Protein AF-A0A6C0HE89-F1 (afdb_monomer)

Solvent-accessible surface area (backbone atoms only — not comparable to full-atom values): 9218 Å² total; per-residue (Å²): 112,68,68,60,54,50,53,50,48,52,48,50,55,63,39,69,42,78,78,89,71,64,89,63,81,92,54,81,49,47,36,30,30,39,37,24,30,31,31,70,40,76,45,80,54,95,56,22,36,36,40,35,30,36,28,52,84,88,32,43,42,50,28,30,32,30,50,37,32,32,29,66,38,71,49,75,45,75,88,34,70,74,45,70,56,86,44,85,91,43,54,88,19,34,36,32,39,38,40,33,34,41,38,100,76,41,63,32,40,39,35,44,35,33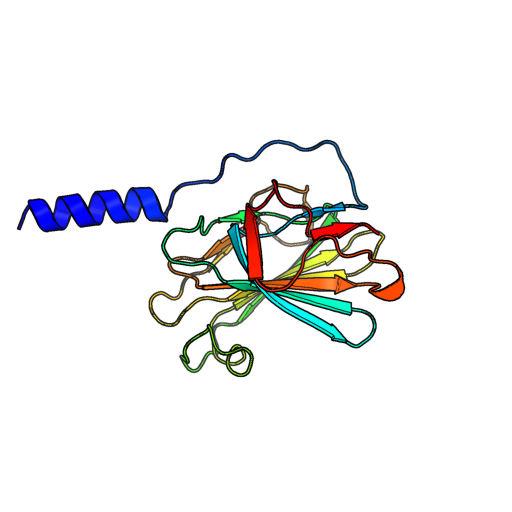,24,74,86,35,88,45,79,46,69,72,70,67,55,79,32,81,44,51,46,45,41,69,41,29,34,36,46,70,29,35,39,40,36,38,37,38,42,49,32,90,59,43,50,70,66,67,55,68,69,39,78,38,55,17,79,82,24,64,44,28,32,91

Sequence (176 aa):
MYYVIFLLMLFLIFFYRKPSIKLLPYNEDVVYSPAHGTIMDIIYKNNTVHIAIFLSPFDIHYQIVPITGVLTDVKYDNTGKFELAYKVNKSNKNEKAIHTILNKHGIFKIYQIAGTLVRRIVWYNNPIKKIITGELLGLIKFGSRVDIIIPNANNFKINVKKGDKVKGINTVLGHF

Secondary structure (DSSP, 8-state):
-HHHHHHHHHHHHHHTPPP-PPPPPP-SSEEEPSSEEEEEEEEEETTEEEEEEE--TTS--EEE-SS-EEEEEEEEE-------TTSGGGGGGS-EEEEEEEETTEEEEEEEE--SS--EEEE---SSEEE-TTSEEEEEET--EEEEEES-GGG-EE---TT-EEEGGG-EEEE-

Organism: NCBI:txid1070528

Structure (mmCIF, N/CA/C/O backbone):
data_AF-A0A6C0HE89-F1
#
_entry.id   AF-A0A6C0HE89-F1
#
loop_
_atom_site.group_PDB
_atom_site.id
_atom_site.type_symbol
_atom_site.label_atom_id
_atom_site.label_alt_id
_atom_site.label_comp_id
_atom_site.label_asym_id
_atom_site.label_entity_id
_atom_site.label_seq_id
_atom_site.pdbx_PDB_ins_code
_atom_site.Cartn_x
_atom_site.Cartn_y
_atom_site.Cartn_z
_atom_site.occupancy
_atom_site.B_iso_or_equiv
_atom_site.auth_seq_id
_atom_site.auth_comp_id
_atom_site.auth_asym_id
_atom_site.auth_atom_id
_atom_site.pdbx_PDB_model_num
ATOM 1 N N . MET A 1 1 ? 22.663 -5.452 -31.257 1.00 74.12 1 MET A N 1
ATOM 2 C CA . MET A 1 1 ? 22.868 -4.513 -30.128 1.00 74.12 1 MET A CA 1
ATOM 3 C C . MET A 1 1 ? 21.738 -3.484 -30.012 1.00 74.12 1 MET A C 1
ATOM 5 O O . MET A 1 1 ? 21.123 -3.419 -28.957 1.00 74.12 1 MET A O 1
ATOM 9 N N . TYR A 1 2 ? 21.380 -2.759 -31.082 1.00 86.62 2 TYR A N 1
ATOM 10 C CA . TYR A 1 2 ? 20.313 -1.737 -31.055 1.00 86.62 2 TYR A CA 1
ATOM 11 C C . TYR A 1 2 ? 18.919 -2.253 -30.651 1.00 86.62 2 TYR A C 1
ATOM 13 O O . TYR A 1 2 ? 18.257 -1.623 -29.833 1.00 86.62 2 TYR A O 1
ATOM 21 N N . TYR A 1 3 ? 18.500 -3.430 -31.131 1.00 90.50 3 TYR A N 1
ATOM 22 C CA . TYR A 1 3 ? 17.204 -4.025 -30.763 1.00 90.50 3 TYR A CA 1
ATOM 23 C C . TYR A 1 3 ? 17.071 -4.331 -29.265 1.00 90.50 3 TYR A C 1
ATOM 25 O O . TYR A 1 3 ? 16.003 -4.150 -28.690 1.00 90.50 3 TYR A O 1
ATOM 33 N N . VAL A 1 4 ? 18.165 -4.746 -28.619 1.00 90.88 4 VAL A N 1
ATOM 34 C CA . VAL A 1 4 ? 18.185 -5.034 -27.176 1.00 90.88 4 VAL A CA 1
ATOM 35 C C . VAL A 1 4 ? 18.012 -3.744 -26.378 1.00 90.88 4 VAL A C 1
ATOM 37 O O . VAL A 1 4 ? 17.216 -3.701 -25.446 1.00 90.88 4 VAL A O 1
ATOM 40 N N . ILE A 1 5 ? 18.707 -2.676 -26.780 1.00 91.62 5 ILE A N 1
ATOM 41 C CA . ILE A 1 5 ? 18.589 -1.353 -26.150 1.00 91.62 5 ILE A CA 1
ATOM 42 C C . ILE A 1 5 ? 17.171 -0.802 -26.331 1.00 91.62 5 ILE A C 1
ATOM 44 O O . ILE A 1 5 ? 16.578 -0.307 -25.377 1.00 91.62 5 ILE A O 1
ATOM 48 N N . PHE A 1 6 ? 16.600 -0.934 -27.529 1.00 93.56 6 PHE A N 1
ATOM 49 C CA . PHE A 1 6 ? 15.242 -0.481 -27.817 1.00 93.56 6 PHE A CA 1
ATOM 50 C C . PHE A 1 6 ? 14.188 -1.227 -26.984 1.00 93.56 6 PHE A C 1
ATOM 52 O O . PHE A 1 6 ? 13.329 -0.599 -26.366 1.00 93.56 6 PHE A O 1
ATOM 59 N N . LEU A 1 7 ? 14.286 -2.557 -26.896 1.00 91.81 7 LEU A N 1
ATOM 60 C CA . LEU A 1 7 ? 13.371 -3.373 -26.095 1.00 91.81 7 LEU A CA 1
ATOM 61 C C . LEU A 1 7 ? 13.498 -3.071 -24.595 1.00 91.81 7 LEU A C 1
ATOM 63 O O . LEU A 1 7 ? 12.491 -2.975 -23.894 1.00 91.81 7 LEU A O 1
ATOM 67 N N . LEU A 1 8 ? 14.723 -2.843 -24.112 1.00 89.50 8 LEU A N 1
ATOM 68 C CA . LEU A 1 8 ? 14.966 -2.392 -22.744 1.00 89.50 8 LEU A CA 1
ATOM 69 C C . LEU A 1 8 ? 14.342 -1.012 -22.488 1.00 89.50 8 LEU A C 1
ATOM 71 O O . LEU A 1 8 ? 13.725 -0.806 -21.446 1.00 89.50 8 LEU A O 1
ATOM 75 N N . MET A 1 9 ? 14.455 -0.079 -23.434 1.00 90.88 9 MET A N 1
ATOM 76 C CA . MET A 1 9 ? 13.864 1.254 -23.315 1.00 90.88 9 MET A CA 1
ATOM 77 C C . MET A 1 9 ? 12.333 1.186 -23.240 1.00 90.88 9 MET A C 1
ATOM 79 O O . MET A 1 9 ? 11.737 1.793 -22.350 1.00 90.88 9 MET A O 1
ATOM 83 N N . LEU A 1 10 ? 11.697 0.392 -24.110 1.00 90.81 10 LEU A N 1
ATOM 84 C CA . LEU A 1 10 ? 10.253 0.142 -24.069 1.00 90.81 10 LEU A CA 1
ATOM 85 C C . LEU A 1 10 ? 9.818 -0.470 -22.736 1.00 90.81 10 LEU A C 1
ATOM 87 O O . LEU A 1 10 ? 8.832 -0.027 -22.145 1.00 90.81 10 LEU A O 1
ATOM 91 N N . PHE A 1 11 ? 10.574 -1.449 -22.235 1.00 87.12 11 PHE A N 1
ATOM 92 C CA . PHE A 1 11 ? 10.311 -2.058 -20.938 1.00 87.12 11 PHE A CA 1
ATOM 93 C C . PHE A 1 11 ? 10.393 -1.034 -19.801 1.00 87.12 11 PHE A C 1
ATOM 95 O O . PHE A 1 11 ? 9.497 -0.992 -18.964 1.00 87.12 11 PHE A O 1
ATOM 102 N N . LEU A 1 12 ? 11.414 -0.172 -19.780 1.00 86.69 12 LEU A N 1
ATOM 103 C CA . LEU A 1 12 ? 11.559 0.858 -18.748 1.00 86.69 12 LEU A CA 1
ATOM 104 C C . LEU A 1 12 ? 10.419 1.884 -18.794 1.00 86.69 12 LEU A C 1
ATOM 106 O O . LEU A 1 12 ? 9.870 2.221 -17.745 1.00 86.69 12 LEU A O 1
ATOM 110 N N . ILE A 1 13 ? 10.019 2.338 -19.987 1.00 87.06 13 ILE A N 1
ATOM 111 C CA . ILE A 1 13 ? 8.871 3.245 -20.162 1.00 87.06 13 ILE A CA 1
ATOM 112 C C . ILE A 1 13 ? 7.589 2.588 -19.638 1.00 87.06 13 ILE A C 1
ATOM 114 O O . ILE A 1 13 ? 6.823 3.206 -18.900 1.00 87.06 13 ILE A O 1
ATOM 118 N N . PHE A 1 14 ? 7.370 1.320 -19.983 1.00 87.00 14 PHE A N 1
ATOM 119 C CA . PHE A 1 14 ? 6.209 0.560 -19.535 1.00 87.00 14 PHE A CA 1
ATOM 120 C C . PHE A 1 14 ? 6.205 0.336 -18.017 1.00 87.00 14 PHE A C 1
ATOM 122 O O . PHE A 1 14 ? 5.163 0.488 -17.377 1.00 87.00 14 PHE A O 1
ATOM 129 N N . PHE A 1 15 ? 7.359 -0.004 -17.443 1.00 84.31 15 PHE A N 1
ATOM 130 C CA . PHE A 1 15 ? 7.533 -0.303 -16.024 1.00 84.31 15 PHE A CA 1
ATOM 131 C C . PHE A 1 15 ? 7.296 0.934 -15.144 1.00 84.31 15 PHE A C 1
ATOM 133 O O . PHE A 1 15 ? 6.599 0.866 -14.132 1.00 84.31 15 PHE A O 1
ATOM 140 N N . TYR A 1 16 ? 7.827 2.090 -15.554 1.00 84.12 16 TYR A N 1
ATOM 141 C CA . TYR A 1 16 ? 7.694 3.359 -14.831 1.00 84.12 16 TYR A CA 1
ATOM 142 C C . TYR A 1 16 ? 6.464 4.178 -15.243 1.00 84.12 16 TYR A C 1
ATOM 144 O O . TYR A 1 16 ? 6.410 5.385 -14.999 1.00 84.12 16 TYR A O 1
ATOM 152 N N . ARG A 1 17 ? 5.445 3.549 -15.841 1.00 89.25 17 ARG A N 1
ATOM 153 C CA . ARG A 1 17 ? 4.215 4.256 -16.210 1.00 89.25 17 ARG A CA 1
ATOM 154 C C . ARG A 1 17 ? 3.486 4.781 -14.969 1.00 89.25 17 ARG A C 1
ATOM 156 O O . ARG A 1 17 ? 3.232 4.049 -14.009 1.00 89.25 17 ARG A O 1
ATOM 163 N N . LYS A 1 18 ? 3.115 6.059 -15.003 1.00 85.06 18 LYS A N 1
ATOM 164 C CA . LYS A 1 18 ? 2.344 6.706 -13.938 1.00 85.06 18 LYS A CA 1
ATOM 165 C C . LYS A 1 18 ? 0.870 6.272 -14.017 1.00 85.06 18 LYS A C 1
ATOM 167 O O . LYS A 1 18 ? 0.321 6.238 -15.119 1.00 85.06 18 LYS A O 1
ATOM 172 N N . PRO A 1 19 ? 0.207 5.950 -12.892 1.00 84.12 19 PRO A N 1
ATOM 173 C CA . PRO A 1 19 ? -1.218 5.654 -12.901 1.00 84.12 19 PRO A CA 1
ATOM 174 C C . PRO A 1 19 ? -2.020 6.913 -13.229 1.00 84.12 19 PRO A C 1
ATOM 176 O O . PRO A 1 19 ? -1.666 8.017 -12.810 1.00 84.12 19 PRO A O 1
ATOM 179 N N . SER A 1 20 ? -3.140 6.737 -13.927 1.00 77.25 20 SER A N 1
ATOM 180 C CA . SER A 1 20 ? -4.158 7.777 -14.029 1.00 77.25 20 SER A CA 1
ATOM 181 C C . SER A 1 20 ? -4.781 7.980 -12.648 1.00 77.25 20 SER A C 1
ATOM 183 O O . SER A 1 20 ? -5.496 7.105 -12.153 1.00 77.25 20 SER A O 1
ATOM 185 N N . ILE A 1 21 ? -4.489 9.112 -12.016 1.00 70.94 21 ILE A N 1
ATOM 186 C CA . ILE A 1 21 ? -5.082 9.482 -10.733 1.00 70.94 21 ILE A CA 1
ATOM 187 C C . ILE A 1 21 ? -6.381 10.220 -11.032 1.00 70.94 21 ILE A C 1
ATOM 189 O O . ILE A 1 21 ? -6.368 11.240 -11.719 1.00 70.94 21 ILE A O 1
ATOM 193 N N . LYS A 1 22 ? -7.500 9.699 -10.529 1.00 71.81 22 LYS A N 1
ATOM 194 C CA . LYS A 1 22 ? -8.767 10.428 -10.493 1.00 71.81 22 LYS A CA 1
ATOM 195 C C . LYS A 1 22 ? -8.930 11.009 -9.097 1.00 71.81 22 LYS A C 1
ATOM 197 O O . LYS A 1 22 ? -8.751 10.287 -8.118 1.00 71.81 22 LYS A O 1
ATOM 202 N N . LEU A 1 23 ? -9.265 12.294 -9.021 1.00 66.00 23 LEU A N 1
ATOM 203 C CA . LEU A 1 23 ? -9.738 12.890 -7.778 1.00 66.00 23 LEU A CA 1
ATOM 204 C C . LEU A 1 23 ? -11.065 12.216 -7.435 1.00 66.00 23 LEU A C 1
ATOM 206 O O . LEU A 1 23 ? -12.013 12.275 -8.218 1.00 66.00 23 LEU A O 1
ATOM 210 N N . LEU A 1 24 ? -11.097 11.516 -6.307 1.00 72.56 24 LEU A N 1
ATOM 211 C CA . LEU A 1 24 ? -12.328 10.950 -5.781 1.00 72.56 24 LEU A CA 1
ATOM 212 C C . LEU A 1 24 ? -13.040 11.983 -4.905 1.00 72.56 24 LEU A C 1
ATOM 214 O O . LEU A 1 24 ? -12.375 12.839 -4.312 1.00 72.56 24 LEU A O 1
ATOM 218 N N . PRO A 1 25 ? -14.378 11.908 -4.795 1.00 75.31 25 PRO A N 1
ATOM 219 C CA . PRO A 1 25 ? -15.090 12.666 -3.780 1.00 75.31 25 PRO A CA 1
ATOM 220 C C . PRO A 1 25 ? -14.530 12.331 -2.395 1.00 75.31 25 PRO A C 1
ATOM 222 O O . PRO A 1 25 ? -14.138 11.193 -2.121 1.00 75.31 25 PRO A O 1
ATOM 225 N N . TYR A 1 26 ? -14.482 13.345 -1.534 1.00 77.12 26 TYR A N 1
ATOM 226 C CA . TYR A 1 26 ? -13.964 13.215 -0.180 1.00 77.12 26 TYR A CA 1
ATOM 227 C C . TYR A 1 26 ? -14.734 12.139 0.586 1.00 77.12 26 TYR A C 1
ATOM 229 O O . TYR A 1 26 ? -15.940 12.261 0.794 1.00 77.12 26 TYR A O 1
ATOM 237 N N . ASN A 1 27 ? -14.034 11.085 0.998 1.00 85.31 27 ASN A N 1
ATOM 238 C CA . ASN A 1 27 ? -14.600 10.029 1.817 1.00 85.31 27 ASN A CA 1
ATOM 239 C C . ASN A 1 27 ? -13.521 9.494 2.766 1.00 85.31 27 ASN A C 1
ATOM 241 O O . ASN A 1 27 ? -12.481 9.006 2.327 1.00 85.31 27 ASN A O 1
ATOM 245 N N . GLU A 1 28 ? -13.762 9.626 4.067 1.00 85.38 28 GLU A N 1
ATOM 246 C CA . GLU A 1 28 ? -12.848 9.181 5.124 1.00 85.38 28 GLU A CA 1
ATOM 247 C C . GLU A 1 28 ? -13.157 7.768 5.628 1.00 85.38 28 GLU A C 1
ATOM 249 O O . GLU A 1 28 ? -12.418 7.256 6.464 1.00 85.38 28 GLU A O 1
ATOM 254 N N . ASP A 1 29 ? -14.245 7.158 5.159 1.00 94.56 29 ASP A N 1
ATOM 255 C CA . ASP A 1 29 ? -14.739 5.853 5.605 1.00 94.56 29 ASP A CA 1
ATOM 256 C C . ASP A 1 29 ? -14.359 4.730 4.637 1.00 94.56 29 ASP A C 1
ATOM 258 O O . ASP A 1 29 ? -14.457 3.558 4.980 1.00 94.56 29 ASP A O 1
ATOM 262 N N . VAL A 1 30 ? -13.872 5.067 3.439 1.00 95.50 30 VAL A N 1
ATOM 263 C CA . VAL A 1 30 ? -13.490 4.098 2.406 1.00 95.50 30 VAL A CA 1
ATOM 264 C C . VAL A 1 30 ? -11.973 3.984 2.308 1.00 95.50 30 VAL A C 1
ATOM 266 O O . VAL A 1 30 ? -11.271 4.974 2.108 1.00 95.50 30 VAL A O 1
ATOM 269 N N . VAL A 1 31 ? -11.468 2.751 2.387 1.00 96.94 31 VAL A N 1
ATOM 270 C CA . VAL A 1 31 ? -10.046 2.438 2.200 1.00 96.94 31 VAL A CA 1
ATOM 271 C C . VAL A 1 31 ? -9.837 1.863 0.806 1.00 96.94 31 VAL A C 1
ATOM 273 O O . VAL A 1 31 ? -10.386 0.813 0.465 1.00 96.94 31 VAL A O 1
ATOM 276 N N . TYR A 1 32 ? -9.001 2.516 0.007 1.00 96.31 32 TYR A N 1
ATOM 277 C CA . TYR A 1 32 ? -8.628 2.061 -1.331 1.00 96.31 32 TYR A CA 1
ATOM 278 C C . TYR A 1 32 ? -7.330 1.261 -1.319 1.00 96.31 32 TYR A C 1
ATOM 280 O O . TYR A 1 32 ? -6.536 1.326 -0.379 1.00 96.31 32 TYR A O 1
ATOM 288 N N . SER A 1 33 ? -7.086 0.505 -2.388 1.00 96.75 33 SER A N 1
ATOM 289 C CA . SER A 1 33 ? -5.820 -0.198 -2.541 1.00 96.75 33 SER A CA 1
ATOM 290 C C . SER A 1 33 ? -4.678 0.810 -2.707 1.00 96.75 33 SER A C 1
ATOM 292 O O . SER A 1 33 ? -4.714 1.620 -3.637 1.00 96.75 33 SER A O 1
ATOM 294 N N . PRO A 1 34 ? -3.613 0.749 -1.886 1.00 96.06 34 PRO A N 1
ATOM 295 C CA . PRO A 1 34 ? -2.456 1.628 -2.045 1.00 96.06 34 PRO A CA 1
ATOM 296 C C . PRO A 1 34 ? -1.618 1.286 -3.289 1.00 96.06 34 PRO A C 1
ATOM 298 O O . PRO A 1 34 ? -0.722 2.048 -3.644 1.00 96.06 34 PRO A O 1
ATOM 301 N N . ALA A 1 35 ? -1.867 0.145 -3.946 1.00 95.19 35 ALA A N 1
ATOM 302 C CA . ALA A 1 35 ? -1.060 -0.370 -5.052 1.00 95.19 35 ALA A CA 1
ATOM 303 C C . ALA A 1 35 ? -1.889 -1.092 -6.130 1.00 95.19 35 ALA A C 1
ATOM 305 O O . ALA A 1 35 ? -3.045 -1.470 -5.915 1.00 95.19 35 ALA A O 1
ATOM 306 N N . HIS A 1 36 ? -1.278 -1.304 -7.298 1.00 95.19 36 HIS A N 1
ATOM 307 C CA . HIS A 1 36 ? -1.764 -2.249 -8.307 1.00 95.19 36 HIS A CA 1
ATOM 308 C C . HIS A 1 36 ? -1.089 -3.597 -8.083 1.00 95.19 36 HIS A C 1
ATOM 310 O O . HIS A 1 36 ? 0.125 -3.622 -7.923 1.00 95.19 36 HIS A O 1
ATOM 316 N N . GLY A 1 37 ? -1.832 -4.700 -8.069 1.00 95.69 37 GLY A N 1
ATOM 317 C CA . GLY A 1 37 ? -1.231 -5.999 -7.792 1.00 95.69 37 GLY A CA 1
ATOM 318 C C . GLY A 1 37 ? -2.230 -7.092 -7.447 1.00 95.69 37 GLY A C 1
ATOM 319 O O . GLY A 1 37 ? -3.369 -7.088 -7.912 1.00 95.69 37 GLY A O 1
ATOM 320 N N . THR A 1 38 ? -1.785 -8.048 -6.635 1.00 97.12 38 THR A N 1
ATOM 321 C CA . THR A 1 38 ? -2.571 -9.213 -6.197 1.00 97.12 38 THR A CA 1
ATOM 322 C C . THR A 1 38 ? -2.555 -9.317 -4.681 1.00 97.12 38 THR A C 1
ATOM 324 O O . THR A 1 38 ? -1.484 -9.225 -4.080 1.00 97.12 38 THR A O 1
ATOM 327 N N . ILE A 1 39 ? -3.710 -9.538 -4.058 1.00 97.81 39 ILE A N 1
ATOM 328 C CA . ILE A 1 39 ? -3.786 -9.755 -2.611 1.00 97.81 39 ILE A CA 1
ATOM 329 C C . ILE A 1 39 ? -3.172 -11.110 -2.274 1.00 97.81 39 ILE A C 1
ATOM 331 O O . ILE A 1 39 ? -3.662 -12.159 -2.688 1.00 97.81 39 ILE A O 1
ATOM 335 N N . MET A 1 40 ? -2.099 -11.072 -1.497 1.00 95.88 40 MET A N 1
ATOM 336 C CA . MET A 1 40 ? -1.356 -12.243 -1.051 1.00 95.88 40 MET A CA 1
ATOM 337 C C . MET A 1 40 ? -1.941 -12.854 0.207 1.00 95.88 40 MET A C 1
ATOM 339 O O . MET A 1 40 ? -1.974 -14.077 0.336 1.00 95.88 40 MET A O 1
ATOM 343 N N . ASP A 1 41 ? -2.358 -12.009 1.144 1.00 96.56 41 ASP A N 1
ATOM 344 C CA . ASP A 1 41 ? -2.904 -12.445 2.419 1.00 96.56 41 ASP A CA 1
ATOM 345 C C . ASP A 1 41 ? -3.678 -11.321 3.098 1.00 96.56 41 ASP A C 1
ATOM 347 O O . ASP A 1 41 ? -3.432 -10.138 2.840 1.00 96.56 41 ASP A O 1
ATOM 351 N N . ILE A 1 42 ? -4.597 -11.720 3.974 1.00 97.44 42 ILE A N 1
ATOM 352 C CA . ILE A 1 42 ? -5.370 -10.840 4.846 1.00 97.44 42 ILE A CA 1
ATOM 353 C C . ILE A 1 42 ? -5.302 -11.457 6.241 1.00 97.44 42 ILE A C 1
ATOM 355 O O . ILE A 1 42 ? -5.774 -12.574 6.446 1.00 97.44 42 ILE A O 1
ATOM 359 N N . ILE A 1 43 ? -4.692 -10.750 7.187 1.00 96.81 43 ILE A N 1
ATOM 360 C CA . ILE A 1 43 ? -4.428 -11.253 8.536 1.00 96.81 43 ILE A CA 1
ATOM 361 C C . ILE A 1 43 ? -5.088 -10.324 9.548 1.00 96.81 43 ILE A C 1
ATOM 363 O O . ILE A 1 43 ? -4.819 -9.125 9.572 1.00 96.81 43 ILE A O 1
ATOM 367 N N . TYR A 1 44 ? -5.915 -10.893 10.421 1.00 96.50 44 TYR A N 1
ATOM 368 C CA . TYR A 1 44 ? -6.519 -10.184 11.545 1.00 96.50 44 TYR A CA 1
ATOM 369 C C . TYR A 1 44 ? -5.658 -10.394 12.789 1.00 96.50 44 TYR A C 1
ATOM 371 O O . TYR A 1 44 ? -5.412 -11.531 13.194 1.00 96.50 44 TYR A O 1
ATOM 379 N N . LYS A 1 45 ? -5.168 -9.309 13.395 1.00 93.19 45 LYS A N 1
ATOM 380 C CA . LYS A 1 45 ? -4.336 -9.382 14.604 1.00 93.19 45 LYS A CA 1
ATOM 381 C C . LYS A 1 45 ? -4.469 -8.118 15.441 1.00 93.19 45 LYS A C 1
ATOM 383 O O . LYS A 1 45 ? -4.392 -7.023 14.900 1.00 93.19 45 LYS A O 1
ATOM 388 N N . ASN A 1 46 ? -4.609 -8.258 16.761 1.00 93.50 46 ASN A N 1
ATOM 389 C CA . ASN A 1 46 ? -4.620 -7.139 17.717 1.00 93.50 46 ASN A CA 1
ATOM 390 C C . ASN A 1 46 ? -5.584 -5.997 17.319 1.00 93.50 46 ASN A C 1
ATOM 392 O O . ASN A 1 46 ? -5.198 -4.833 17.339 1.00 93.50 46 ASN A O 1
ATOM 396 N N . ASN A 1 47 ? -6.814 -6.335 16.910 1.00 95.25 47 ASN A N 1
ATOM 397 C CA . ASN A 1 47 ? -7.814 -5.385 16.397 1.00 95.25 47 ASN A CA 1
ATOM 398 C C . ASN A 1 47 ? -7.353 -4.570 15.164 1.00 95.25 47 ASN A C 1
ATOM 400 O O . ASN A 1 47 ? -7.776 -3.435 14.950 1.00 95.25 47 ASN A O 1
ATOM 404 N N . THR A 1 48 ? -6.486 -5.151 14.334 1.00 97.31 48 THR A N 1
ATOM 405 C CA . THR A 1 48 ? -6.057 -4.585 13.049 1.00 97.31 48 THR A CA 1
ATOM 406 C C . THR A 1 48 ? -6.213 -5.601 11.923 1.00 97.31 48 THR A C 1
ATOM 408 O O . THR A 1 48 ? -6.162 -6.811 12.164 1.00 97.31 48 THR A O 1
ATOM 411 N N . VAL A 1 49 ? -6.398 -5.106 10.698 1.00 97.69 49 VAL A N 1
ATOM 412 C CA . VAL A 1 49 ? -6.388 -5.906 9.467 1.00 97.69 49 VAL A CA 1
ATOM 413 C C . VAL A 1 49 ? -5.119 -5.586 8.695 1.00 97.69 49 VAL A C 1
ATOM 415 O O . VAL A 1 49 ? -4.874 -4.439 8.329 1.00 97.69 49 VAL A O 1
ATOM 418 N N . HIS A 1 50 ? -4.307 -6.602 8.436 1.00 98.00 50 HIS A N 1
ATOM 419 C CA . HIS A 1 50 ? -3.099 -6.497 7.631 1.00 98.00 50 HIS A CA 1
ATOM 420 C C . HIS A 1 50 ? -3.352 -7.120 6.264 1.00 98.00 50 HIS A C 1
ATOM 422 O O . HIS A 1 50 ? -3.609 -8.316 6.166 1.00 98.00 50 HIS A O 1
ATOM 428 N N . ILE A 1 51 ? -3.281 -6.306 5.213 1.00 97.88 51 ILE A N 1
ATOM 429 C CA . ILE A 1 51 ? -3.455 -6.748 3.828 1.00 97.88 51 ILE A CA 1
ATOM 430 C C . ILE A 1 51 ? -2.112 -6.632 3.117 1.00 97.88 51 ILE A C 1
ATOM 432 O O . ILE A 1 51 ? -1.529 -5.548 3.045 1.00 97.88 51 ILE A O 1
ATOM 436 N N . ALA A 1 52 ? -1.631 -7.755 2.589 1.00 96.75 52 ALA A N 1
ATOM 437 C CA . ALA A 1 52 ? -0.397 -7.834 1.821 1.00 96.75 52 ALA A CA 1
ATOM 438 C C . ALA A 1 52 ? -0.708 -7.877 0.323 1.00 96.75 52 ALA A C 1
ATOM 440 O O . ALA A 1 52 ? -1.460 -8.740 -0.128 1.00 96.75 52 ALA A O 1
ATOM 441 N N . ILE A 1 53 ? -0.109 -6.981 -0.458 1.00 96.88 53 ILE A N 1
ATOM 442 C CA . ILE A 1 53 ? -0.342 -6.862 -1.902 1.00 96.88 53 ILE A CA 1
ATOM 443 C C . ILE A 1 53 ? 0.980 -7.081 -2.626 1.00 96.88 53 ILE A C 1
ATOM 445 O O . ILE A 1 53 ? 1.932 -6.336 -2.415 1.00 96.88 53 ILE A O 1
ATOM 449 N N . PHE A 1 54 ? 1.039 -8.086 -3.496 1.00 93.75 54 PHE A N 1
ATOM 450 C CA . PHE A 1 54 ? 2.188 -8.333 -4.362 1.00 93.75 54 PHE A CA 1
ATOM 451 C C . PHE A 1 54 ? 2.060 -7.562 -5.676 1.00 93.75 54 PHE A C 1
ATOM 453 O O . PHE A 1 54 ? 1.016 -7.618 -6.327 1.00 93.75 54 PHE A O 1
ATOM 460 N N . LEU A 1 55 ? 3.136 -6.884 -6.068 1.00 92.00 55 LEU A N 1
ATOM 461 C CA . LEU A 1 55 ? 3.275 -6.156 -7.323 1.00 92.00 55 LEU A CA 1
ATOM 462 C C . LEU A 1 55 ? 4.164 -6.986 -8.248 1.00 92.00 55 LEU A C 1
ATOM 464 O O . LEU A 1 55 ? 5.330 -7.238 -7.943 1.00 92.00 55 LEU A O 1
ATOM 468 N N . SER A 1 56 ? 3.613 -7.435 -9.370 1.00 89.12 56 SER A N 1
ATOM 469 C CA . SER A 1 56 ? 4.390 -8.084 -10.421 1.00 89.12 56 SER A CA 1
ATOM 470 C C . SER A 1 56 ? 5.141 -7.042 -11.259 1.00 89.12 56 SER A C 1
ATOM 472 O O . SER A 1 56 ? 4.731 -5.882 -11.297 1.00 89.12 56 SER A O 1
ATOM 474 N N . PRO A 1 57 ? 6.172 -7.435 -12.033 1.00 84.56 57 PRO A N 1
ATOM 475 C CA . PRO A 1 57 ? 6.871 -6.523 -12.942 1.00 84.56 57 PRO A CA 1
ATOM 476 C C . PRO A 1 57 ? 5.973 -5.821 -13.974 1.00 84.56 57 PRO A C 1
ATOM 478 O O . PRO A 1 57 ? 6.374 -4.811 -14.544 1.00 84.56 57 PRO A O 1
ATOM 481 N N . PHE A 1 58 ? 4.770 -6.348 -14.222 1.00 87.44 58 PHE A N 1
ATOM 482 C CA . PHE A 1 58 ? 3.803 -5.775 -15.159 1.00 87.44 58 PHE A CA 1
ATOM 483 C C . PHE A 1 58 ? 2.811 -4.803 -14.504 1.00 87.44 58 PHE A C 1
ATOM 485 O O . PHE A 1 58 ? 2.065 -4.114 -15.213 1.00 87.44 58 PHE A O 1
ATOM 492 N N . ASP A 1 59 ? 2.789 -4.743 -13.171 1.00 91.50 59 ASP A N 1
ATOM 493 C CA . ASP A 1 59 ? 1.927 -3.850 -12.408 1.00 91.50 59 ASP A CA 1
ATOM 494 C C . ASP A 1 59 ? 2.494 -2.427 -12.344 1.00 91.50 59 ASP A C 1
ATOM 496 O O . ASP A 1 59 ? 3.662 -2.156 -12.628 1.00 91.50 59 ASP A O 1
ATOM 500 N N . ILE A 1 60 ? 1.637 -1.479 -11.974 1.00 91.62 60 ILE A N 1
ATOM 501 C CA . ILE A 1 60 ? 2.060 -0.100 -11.739 1.00 91.62 60 ILE A CA 1
ATOM 502 C C . ILE A 1 60 ? 2.719 -0.020 -10.364 1.00 91.62 60 ILE A C 1
ATOM 504 O O . ILE A 1 60 ? 2.095 -0.317 -9.348 1.00 91.62 60 ILE A O 1
ATOM 508 N N . HIS A 1 61 ? 3.965 0.445 -10.343 1.00 91.62 61 HIS A N 1
ATOM 509 C CA . HIS A 1 61 ? 4.787 0.495 -9.135 1.00 91.62 61 HIS A CA 1
ATOM 510 C C . HIS A 1 61 ? 4.692 1.813 -8.364 1.00 91.62 61 HIS A C 1
ATOM 512 O O . HIS A 1 61 ? 5.372 1.977 -7.351 1.00 91.62 61 HIS A O 1
ATOM 518 N N . TYR A 1 62 ? 3.854 2.743 -8.821 1.00 92.56 62 TYR A N 1
ATOM 519 C CA . TYR A 1 62 ? 3.452 3.896 -8.026 1.00 92.56 62 TYR A CA 1
ATOM 520 C C . TYR A 1 62 ? 2.440 3.475 -6.967 1.00 92.56 62 TYR A C 1
ATOM 522 O O . TYR A 1 62 ? 1.462 2.783 -7.265 1.00 92.56 62 TYR A O 1
ATOM 530 N N . GLN A 1 63 ? 2.665 3.944 -5.746 1.00 93.88 63 GLN A N 1
ATOM 531 C CA . GLN A 1 63 ? 1.732 3.814 -4.641 1.00 93.88 63 GLN A CA 1
ATOM 532 C C . GLN A 1 63 ? 0.980 5.114 -4.447 1.00 93.88 63 GLN A C 1
ATOM 534 O O . GLN A 1 63 ? 1.514 6.208 -4.647 1.00 93.88 63 GLN A O 1
ATOM 539 N N . ILE A 1 64 ? -0.257 4.971 -4.008 1.00 93.94 64 ILE A N 1
ATOM 540 C CA . ILE A 1 64 ? -1.147 6.082 -3.716 1.00 93.94 64 ILE A CA 1
ATOM 541 C C . ILE A 1 64 ? -1.526 6.082 -2.242 1.00 93.94 64 ILE A C 1
ATOM 543 O O . ILE A 1 64 ? -1.437 5.060 -1.559 1.00 93.94 64 ILE A O 1
ATOM 547 N N . VAL A 1 65 ? -1.975 7.235 -1.767 1.00 94.56 65 VAL A N 1
ATOM 548 C CA . VAL A 1 65 ? -2.585 7.393 -0.453 1.00 94.56 65 VAL A CA 1
ATOM 549 C C . VAL A 1 65 ? -3.917 6.626 -0.444 1.00 94.56 65 VAL A C 1
ATOM 551 O O . VAL A 1 65 ? -4.804 6.962 -1.234 1.00 94.56 65 VAL A O 1
ATOM 554 N N . PRO A 1 66 ? -4.074 5.590 0.403 1.00 95.25 66 PRO A N 1
ATOM 555 C CA . PRO A 1 66 ? -5.259 4.728 0.390 1.00 95.25 66 PRO A CA 1
ATOM 556 C C . PRO A 1 66 ? -6.455 5.320 1.142 1.00 95.25 66 PRO A C 1
ATOM 558 O O . PRO A 1 66 ? -7.579 4.868 0.937 1.00 95.25 66 PRO A O 1
ATOM 561 N N . ILE A 1 67 ? -6.209 6.286 2.029 1.00 95.50 67 ILE A N 1
ATOM 562 C CA . ILE A 1 67 ? -7.218 6.943 2.857 1.00 95.50 67 ILE A CA 1
ATOM 563 C C . ILE A 1 67 ? -6.758 8.361 3.207 1.00 95.50 67 ILE A C 1
ATOM 565 O O . ILE A 1 67 ? -5.571 8.599 3.441 1.00 95.50 67 ILE A O 1
ATOM 569 N N . THR A 1 68 ? -7.702 9.295 3.246 1.00 94.75 68 THR A N 1
ATOM 570 C CA . THR A 1 68 ? -7.462 10.691 3.611 1.00 94.75 68 THR A CA 1
ATOM 571 C C . THR A 1 68 ? -7.123 10.797 5.096 1.00 94.75 68 THR A C 1
ATOM 573 O O . THR A 1 68 ? -7.697 10.092 5.923 1.00 94.75 68 THR A O 1
ATOM 576 N N . GLY A 1 69 ? -6.185 11.675 5.443 1.00 94.44 69 GLY A N 1
ATOM 577 C CA . GLY A 1 69 ? -5.779 11.888 6.828 1.00 94.44 69 GLY A CA 1
ATOM 578 C C . GLY A 1 69 ? -4.561 12.794 6.945 1.00 94.44 69 GLY A C 1
ATOM 579 O O . GLY A 1 69 ? -4.256 13.591 6.055 1.00 94.44 69 GLY A O 1
ATOM 580 N N . VAL A 1 70 ? -3.840 12.666 8.052 1.00 95.56 70 VAL A N 1
ATOM 581 C CA . VAL A 1 70 ? -2.581 13.370 8.304 1.00 95.56 70 VAL A CA 1
ATOM 582 C C . VAL A 1 70 ? -1.441 12.363 8.254 1.00 95.56 70 VAL A C 1
ATOM 584 O O . VAL A 1 70 ? -1.415 11.422 9.043 1.00 95.56 70 VAL A O 1
ATOM 587 N N . LEU A 1 71 ? -0.485 12.563 7.347 1.00 95.94 71 LEU A N 1
ATOM 588 C CA . LEU A 1 71 ? 0.770 11.816 7.349 1.00 95.94 71 LEU A CA 1
ATOM 589 C C . LEU A 1 71 ? 1.595 12.288 8.546 1.00 95.94 71 LEU A C 1
ATOM 591 O O . LEU A 1 71 ? 2.135 13.391 8.522 1.00 95.94 71 LEU A O 1
ATOM 595 N N . THR A 1 72 ? 1.657 11.497 9.609 1.00 95.06 72 THR A N 1
ATOM 596 C CA . THR A 1 72 ? 2.326 11.886 10.857 1.00 95.06 72 THR A CA 1
ATOM 597 C C . THR A 1 72 ? 3.800 11.522 10.866 1.00 95.06 72 THR A C 1
ATOM 599 O O . THR A 1 72 ? 4.582 12.207 11.517 1.00 95.06 72 THR A O 1
ATOM 602 N N . ASP A 1 73 ? 4.188 10.473 10.141 1.00 93.06 73 ASP A N 1
ATOM 603 C CA . ASP A 1 73 ? 5.559 9.973 10.141 1.00 93.06 73 ASP A CA 1
ATOM 604 C C . ASP A 1 73 ? 5.877 9.170 8.873 1.00 93.06 73 ASP A C 1
ATOM 606 O O . ASP A 1 73 ? 5.005 8.498 8.311 1.00 93.06 73 ASP A O 1
ATOM 610 N N . VAL A 1 74 ? 7.143 9.211 8.455 1.00 91.88 74 VAL A N 1
ATOM 611 C CA . VAL A 1 74 ? 7.701 8.387 7.376 1.00 91.88 74 VAL A CA 1
ATOM 612 C C . VAL A 1 74 ? 9.032 7.823 7.861 1.00 91.88 74 VAL A C 1
ATOM 614 O O . VAL A 1 74 ? 10.042 8.524 7.888 1.00 91.88 74 VAL A O 1
ATOM 617 N N . LYS A 1 75 ? 9.048 6.538 8.230 1.00 89.56 75 LYS A N 1
ATOM 618 C CA . LYS A 1 75 ? 10.278 5.846 8.644 1.00 89.56 75 LYS A CA 1
ATOM 619 C C . LYS A 1 75 ? 10.853 5.057 7.489 1.00 89.56 75 LYS A C 1
ATOM 621 O O . LYS A 1 75 ? 10.156 4.239 6.894 1.00 89.56 75 LYS A O 1
ATOM 626 N N . TYR A 1 76 ? 12.135 5.248 7.226 1.00 85.38 76 TYR A N 1
ATOM 627 C CA . TYR A 1 76 ? 12.868 4.476 6.237 1.00 85.38 76 TYR A CA 1
ATOM 628 C C . TYR A 1 76 ? 13.861 3.551 6.938 1.00 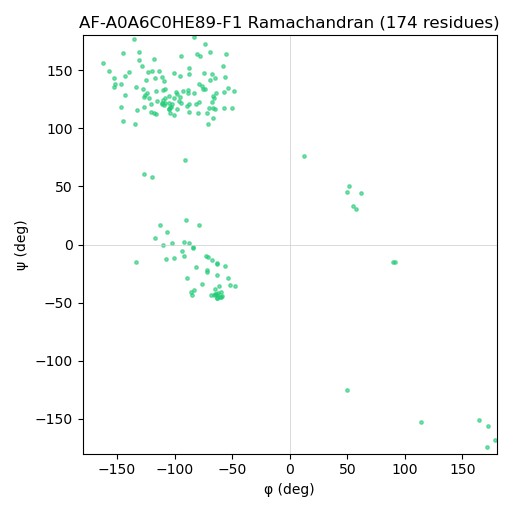85.38 76 TYR A C 1
ATOM 630 O O . TYR A 1 76 ? 14.678 3.996 7.740 1.00 85.38 76 TYR A O 1
ATOM 638 N N . ASP A 1 77 ? 13.756 2.259 6.651 1.00 80.50 77 ASP A N 1
ATOM 639 C CA . ASP A 1 77 ? 14.618 1.214 7.189 1.00 80.50 77 ASP A CA 1
ATOM 640 C C . ASP A 1 77 ? 15.318 0.508 6.027 1.00 80.50 77 ASP A C 1
ATOM 642 O O . ASP A 1 77 ? 14.683 -0.154 5.203 1.00 80.50 77 ASP A O 1
ATOM 646 N N . ASN A 1 78 ? 16.638 0.662 5.968 1.00 70.19 78 ASN A N 1
ATOM 647 C CA . ASN A 1 78 ? 17.518 0.075 4.962 1.00 70.19 78 ASN A CA 1
ATOM 648 C C . ASN A 1 78 ? 18.370 -1.083 5.514 1.00 70.19 78 ASN A C 1
ATOM 650 O O . ASN A 1 78 ? 19.278 -1.547 4.827 1.00 70.19 78 ASN A O 1
ATOM 654 N N . THR A 1 79 ? 18.097 -1.574 6.729 1.00 61.44 79 THR A N 1
ATOM 655 C CA . THR A 1 79 ? 18.960 -2.532 7.457 1.00 61.44 79 THR A CA 1
ATOM 656 C C . THR A 1 79 ? 18.837 -3.993 6.986 1.00 61.44 79 THR A C 1
ATOM 658 O O . THR A 1 79 ? 19.257 -4.937 7.658 1.00 61.44 79 THR A O 1
ATOM 661 N N . GLY A 1 80 ? 18.270 -4.212 5.802 1.00 53.50 80 GLY A N 1
ATOM 662 C CA . GLY A 1 80 ? 17.870 -5.522 5.313 1.00 53.50 80 GLY A CA 1
ATOM 663 C C . GLY A 1 80 ? 18.994 -6.474 4.864 1.00 53.50 80 GLY A C 1
ATOM 664 O O . GLY A 1 80 ? 19.845 -6.112 4.058 1.00 53.50 80 GLY A O 1
ATOM 665 N N . LYS A 1 81 ? 18.935 -7.746 5.301 1.00 48.78 81 LYS A N 1
ATOM 666 C CA . LYS A 1 81 ? 19.670 -8.897 4.723 1.00 48.78 81 LYS A CA 1
ATOM 667 C C . LYS A 1 81 ? 18.837 -9.612 3.633 1.00 48.78 81 LYS A C 1
ATOM 669 O O . LYS A 1 81 ? 18.313 -10.694 3.860 1.00 48.78 81 LYS A O 1
ATOM 674 N N . PHE A 1 82 ? 18.709 -8.965 2.479 1.00 52.16 82 PHE A N 1
ATOM 675 C CA . PHE A 1 82 ? 18.369 -9.445 1.121 1.00 52.16 82 PHE A CA 1
ATOM 676 C C . PHE A 1 82 ? 17.814 -10.881 0.938 1.00 52.16 82 PHE A C 1
ATOM 678 O O . PHE A 1 82 ? 18.501 -11.755 0.409 1.00 52.16 82 PHE A O 1
ATOM 685 N N . GLU A 1 83 ? 16.539 -11.118 1.262 1.00 43.88 83 GLU A N 1
ATOM 686 C CA . GLU A 1 83 ? 15.842 -12.379 0.942 1.00 43.88 83 GLU A CA 1
ATOM 687 C C . GLU A 1 83 ? 14.567 -12.132 0.103 1.00 43.88 83 GLU A C 1
ATOM 689 O O . GLU A 1 83 ? 13.909 -11.099 0.224 1.00 43.88 83 GLU A O 1
ATOM 694 N N . LEU A 1 84 ? 14.209 -13.087 -0.773 1.00 45.06 84 LEU A N 1
ATOM 695 C CA . LEU A 1 84 ? 13.074 -12.998 -1.713 1.00 45.06 84 LEU A CA 1
ATOM 696 C C . LEU A 1 84 ? 11.758 -12.573 -1.021 1.00 45.06 84 LEU A C 1
ATOM 698 O O . LEU A 1 84 ? 11.212 -13.297 -0.187 1.00 45.06 84 LEU A O 1
ATOM 702 N N . ALA A 1 85 ? 11.220 -11.421 -1.428 1.00 47.00 85 ALA A N 1
ATOM 703 C CA . ALA A 1 85 ? 10.126 -10.703 -0.762 1.00 47.00 85 ALA A CA 1
ATOM 704 C C . ALA A 1 85 ? 8.716 -11.328 -0.891 1.00 47.00 85 ALA A C 1
ATOM 706 O O . ALA A 1 85 ? 7.798 -10.910 -0.185 1.00 47.00 85 ALA A O 1
ATOM 707 N N . TYR A 1 86 ? 8.528 -12.344 -1.741 1.00 48.66 86 TYR A N 1
ATOM 708 C CA . TYR A 1 86 ? 7.246 -13.057 -1.867 1.00 48.66 86 TYR A CA 1
ATOM 709 C C . TYR A 1 86 ? 6.943 -13.965 -0.657 1.00 48.66 86 TYR A C 1
ATOM 711 O O . TYR A 1 86 ? 5.788 -14.284 -0.381 1.00 48.66 86 TYR A O 1
ATOM 719 N N . LYS A 1 87 ? 7.962 -14.378 0.113 1.00 47.00 87 LYS A N 1
ATOM 720 C CA . LYS A 1 87 ? 7.754 -15.210 1.308 1.00 47.00 87 LYS A CA 1
ATOM 721 C C . LYS A 1 87 ? 7.309 -14.338 2.486 1.00 47.00 87 LYS A C 1
ATOM 723 O O . LYS A 1 87 ? 8.098 -13.555 3.012 1.00 47.00 87 LYS A O 1
ATOM 728 N N . VAL A 1 88 ? 6.062 -14.528 2.932 1.00 47.16 88 VAL A N 1
ATOM 729 C CA . VAL A 1 88 ? 5.402 -13.786 4.028 1.00 47.16 88 VAL A CA 1
ATOM 730 C C . VAL A 1 88 ? 6.272 -13.670 5.290 1.00 47.16 88 VAL A C 1
ATOM 732 O O . VAL A 1 88 ? 6.321 -12.602 5.889 1.00 47.16 88 VAL A O 1
ATOM 735 N N . ASN A 1 89 ? 7.054 -14.705 5.614 1.00 43.97 89 ASN A N 1
ATOM 736 C CA . ASN A 1 89 ? 7.896 -14.763 6.817 1.00 43.97 89 ASN A CA 1
ATOM 737 C C . ASN A 1 89 ? 9.282 -14.090 6.706 1.00 43.97 89 ASN A C 1
ATOM 739 O O . ASN A 1 89 ? 10.027 -14.105 7.682 1.00 43.97 89 ASN A O 1
ATOM 743 N N . 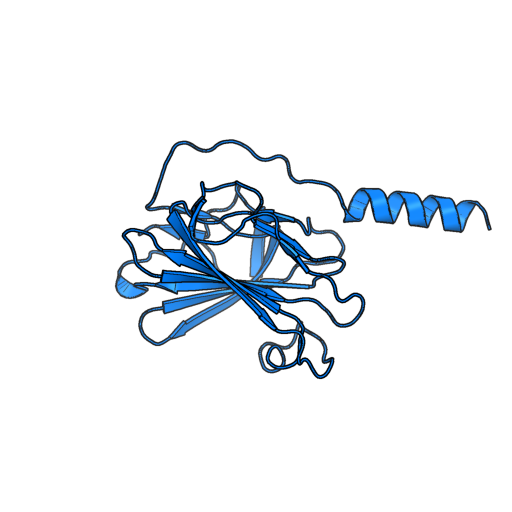LYS A 1 90 ? 9.676 -13.529 5.551 1.00 42.72 90 LYS A N 1
ATOM 744 C CA . LYS A 1 90 ? 11.043 -12.998 5.336 1.00 42.72 90 LYS A CA 1
ATOM 745 C C . LYS A 1 90 ? 11.126 -11.486 5.074 1.00 42.72 90 LYS A C 1
ATOM 747 O O . LYS A 1 90 ? 12.222 -10.974 4.859 1.00 42.72 90 LYS A O 1
ATOM 752 N N . SER A 1 91 ? 10.019 -10.739 5.168 1.00 49.16 91 SER A N 1
ATOM 753 C CA . SER A 1 91 ? 10.017 -9.283 4.909 1.00 49.16 91 SER A CA 1
ATOM 754 C C . SER A 1 91 ? 10.802 -8.444 5.931 1.00 49.16 91 SER A C 1
ATOM 756 O O . SER A 1 91 ? 11.124 -7.292 5.648 1.00 49.16 91 SER A O 1
ATOM 758 N N . ASN A 1 92 ? 11.174 -9.012 7.087 1.00 47.75 92 ASN A N 1
ATOM 759 C CA . ASN A 1 92 ? 11.948 -8.323 8.129 1.00 47.75 92 ASN A CA 1
ATOM 760 C C . ASN A 1 92 ? 13.352 -7.889 7.677 1.00 47.75 92 ASN A C 1
ATOM 762 O O . ASN A 1 92 ? 13.973 -7.069 8.342 1.00 47.75 92 ASN A O 1
ATOM 766 N N . LYS A 1 93 ? 13.849 -8.428 6.558 1.00 53.12 93 LYS A N 1
ATOM 767 C CA . LYS A 1 93 ? 15.200 -8.195 6.039 1.00 53.12 93 LYS A CA 1
ATOM 768 C C . LYS A 1 93 ? 15.231 -7.418 4.718 1.00 53.12 93 LYS A C 1
ATOM 770 O O . LYS A 1 93 ? 16.254 -7.449 4.043 1.00 53.12 93 LYS A O 1
ATOM 775 N N . ASN A 1 94 ? 14.152 -6.749 4.327 1.00 64.88 94 ASN A N 1
ATOM 776 C CA . ASN A 1 94 ? 14.119 -5.964 3.092 1.00 64.88 94 ASN A CA 1
ATOM 777 C C . ASN A 1 94 ? 13.989 -4.470 3.396 1.00 64.88 94 ASN A C 1
ATOM 779 O O . ASN A 1 94 ? 13.396 -4.091 4.406 1.00 64.88 94 ASN A O 1
ATOM 783 N N . GLU A 1 95 ? 14.557 -3.639 2.517 1.00 77.19 95 GLU A N 1
ATOM 784 C CA . GLU A 1 95 ? 14.403 -2.185 2.584 1.00 77.19 95 GLU A CA 1
ATOM 785 C C . GLU A 1 95 ? 12.918 -1.827 2.546 1.00 77.19 95 GLU A C 1
ATOM 787 O O . GLU A 1 95 ? 12.165 -2.324 1.697 1.00 77.19 95 GLU A O 1
ATOM 792 N N . LYS A 1 96 ? 12.502 -0.970 3.478 1.00 86.81 96 LYS A N 1
ATOM 793 C CA . LYS A 1 96 ? 11.111 -0.554 3.596 1.00 86.81 96 LYS A CA 1
ATOM 794 C C . LYS A 1 96 ? 10.968 0.909 3.985 1.00 86.81 96 LYS A C 1
ATOM 796 O O . LYS A 1 96 ? 11.723 1.427 4.804 1.00 86.81 96 LYS A O 1
ATOM 801 N N . ALA A 1 97 ? 9.938 1.545 3.442 1.00 90.38 97 ALA A N 1
ATOM 802 C CA . ALA A 1 97 ? 9.432 2.823 3.922 1.00 90.38 97 ALA A CA 1
ATOM 803 C C . ALA A 1 97 ? 8.066 2.593 4.571 1.00 90.38 97 ALA A C 1
ATOM 805 O O . ALA A 1 97 ? 7.220 1.897 4.007 1.00 90.38 97 ALA A O 1
ATOM 806 N N . ILE A 1 98 ? 7.868 3.154 5.759 1.00 93.38 98 ILE A N 1
ATOM 807 C CA . ILE A 1 98 ? 6.656 3.015 6.562 1.00 93.38 98 ILE A CA 1
ATOM 808 C C . ILE A 1 98 ? 6.020 4.390 6.683 1.00 93.38 98 ILE A C 1
ATOM 810 O O . ILE A 1 98 ? 6.557 5.264 7.358 1.00 93.38 98 ILE A O 1
ATOM 814 N N . HIS A 1 99 ? 4.862 4.552 6.059 1.00 95.75 99 HIS A N 1
ATOM 815 C CA . HIS A 1 99 ? 4.054 5.763 6.128 1.00 95.75 99 HIS A CA 1
ATOM 816 C C . HIS A 1 99 ? 2.995 5.587 7.202 1.00 95.75 99 HIS A C 1
ATOM 818 O O . HIS A 1 99 ? 2.218 4.633 7.140 1.00 95.75 99 HIS A O 1
ATOM 824 N N . THR A 1 100 ? 2.962 6.491 8.175 1.00 97.19 100 THR A N 1
ATOM 825 C CA . THR A 1 100 ? 1.970 6.481 9.254 1.00 97.19 100 THR A CA 1
ATOM 826 C C . THR A 1 100 ? 0.937 7.564 8.989 1.00 97.19 100 THR A C 1
ATOM 828 O O . THR A 1 100 ? 1.279 8.743 8.937 1.00 97.19 100 THR A O 1
ATOM 831 N N . ILE A 1 101 ? -0.321 7.166 8.810 1.00 97.19 101 ILE A N 1
ATOM 832 C CA . ILE A 1 101 ? -1.428 8.081 8.519 1.00 97.19 101 ILE A CA 1
ATOM 833 C C . ILE A 1 101 ? -2.406 8.037 9.686 1.00 97.19 101 ILE A C 1
ATOM 835 O O . ILE A 1 101 ? -2.906 6.970 10.039 1.00 97.19 101 ILE A O 1
ATOM 839 N N . LEU A 1 102 ? -2.681 9.193 10.279 1.00 97.00 102 LEU A N 1
ATOM 840 C CA . LEU A 1 102 ? -3.720 9.362 11.285 1.00 97.00 102 LEU A CA 1
ATOM 841 C C . LEU A 1 102 ? -5.006 9.858 10.616 1.00 97.00 102 LEU A C 1
ATOM 843 O O . LEU A 1 102 ? -4.992 10.871 9.918 1.00 97.00 102 LEU A O 1
ATOM 847 N N . ASN A 1 103 ? -6.111 9.163 10.860 1.00 95.44 103 ASN A N 1
ATOM 848 C CA . ASN A 1 103 ? -7.464 9.585 10.490 1.00 95.44 103 ASN A CA 1
ATOM 849 C C . ASN A 1 103 ? -8.414 9.340 11.688 1.00 95.44 103 ASN A C 1
ATOM 851 O O . ASN A 1 103 ? -7.994 8.779 12.701 1.00 95.44 103 ASN A O 1
ATOM 855 N N . LYS A 1 104 ? -9.693 9.721 11.589 1.00 95.44 104 LYS A N 1
ATOM 856 C CA . LYS A 1 104 ? -10.736 9.509 12.606 1.00 95.44 104 LYS A CA 1
ATOM 857 C C . LYS A 1 104 ? -10.875 8.050 13.057 1.00 95.44 104 LYS A C 1
ATOM 859 O O . LYS A 1 104 ? -11.207 7.797 14.208 1.00 95.44 104 LYS A O 1
ATOM 864 N N . HIS A 1 105 ? -10.556 7.099 12.176 1.00 96.69 105 HIS A N 1
ATOM 865 C CA . HIS A 1 105 ? -10.593 5.658 12.460 1.00 96.69 105 HIS A CA 1
ATOM 866 C C . HIS A 1 105 ? -9.333 5.123 13.150 1.00 96.69 105 HIS A C 1
ATOM 868 O O . HIS A 1 105 ? -9.268 3.945 13.482 1.00 96.69 105 HIS A O 1
ATOM 874 N N . GLY A 1 106 ? -8.320 5.962 13.371 1.00 96.38 106 GLY A N 1
ATOM 875 C CA . GLY A 1 106 ? -7.076 5.595 14.040 1.00 96.38 106 GLY A CA 1
ATOM 876 C C . GLY A 1 106 ? -5.853 5.649 13.126 1.00 96.38 106 GLY A C 1
ATOM 877 O O . GLY A 1 106 ? -5.785 6.435 12.178 1.00 96.38 106 GLY A O 1
ATOM 878 N N . ILE A 1 107 ? -4.852 4.831 13.458 1.00 97.62 107 ILE A N 1
ATOM 879 C CA . ILE A 1 107 ? -3.531 4.855 12.824 1.00 97.62 107 ILE A CA 1
ATOM 880 C C . ILE A 1 107 ? -3.433 3.774 11.749 1.00 97.62 107 ILE A C 1
ATOM 882 O O . ILE A 1 107 ? -3.434 2.581 12.048 1.00 97.62 107 ILE A O 1
ATOM 886 N N . PHE A 1 108 ? -3.253 4.209 10.507 1.00 97.94 108 PHE A N 1
ATOM 887 C CA . PHE A 1 108 ? -2.9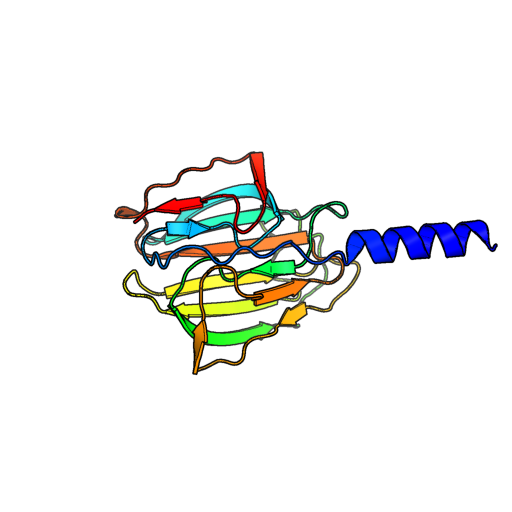48 3.363 9.362 1.00 97.94 108 PHE A CA 1
ATOM 888 C C . PHE A 1 108 ? -1.441 3.323 9.142 1.00 97.94 108 PHE A C 1
ATOM 890 O O . PHE A 1 108 ? -0.748 4.330 9.317 1.00 97.94 108 PHE A O 1
ATOM 897 N N . LYS A 1 109 ? -0.930 2.170 8.711 1.00 97.31 109 LYS A N 1
ATOM 898 C CA . LYS A 1 109 ? 0.470 2.039 8.290 1.00 97.31 109 LYS A CA 1
ATOM 899 C C . LYS A 1 109 ? 0.554 1.449 6.901 1.00 97.31 109 LYS A C 1
ATOM 901 O O . LYS A 1 109 ? 0.010 0.375 6.664 1.00 97.31 109 LYS A O 1
ATOM 906 N N . ILE A 1 110 ? 1.264 2.129 6.008 1.00 96.94 110 ILE A N 1
ATOM 907 C CA . ILE A 1 110 ? 1.540 1.640 4.660 1.00 96.94 110 ILE A CA 1
ATOM 908 C C . ILE A 1 110 ? 3.025 1.328 4.575 1.00 96.94 110 ILE A C 1
ATOM 910 O O . ILE A 1 110 ? 3.862 2.207 4.769 1.00 96.94 110 ILE A O 1
ATOM 914 N N . TYR A 1 111 ? 3.346 0.079 4.265 1.00 93.88 111 TYR A N 1
ATOM 915 C CA . TYR A 1 111 ? 4.709 -0.381 4.065 1.00 93.88 111 TYR A CA 1
ATOM 916 C C . TYR A 1 111 ? 4.961 -0.513 2.573 1.00 93.88 111 TYR A C 1
ATOM 918 O O . TYR A 1 111 ? 4.332 -1.321 1.893 1.00 93.88 111 TYR A O 1
ATOM 926 N N . GLN A 1 112 ? 5.919 0.248 2.071 1.00 92.38 112 GLN A N 1
ATOM 927 C CA . GLN A 1 112 ? 6.532 0.002 0.777 1.00 92.38 112 GLN A CA 1
ATOM 928 C C . GLN A 1 112 ? 7.715 -0.931 1.003 1.00 92.38 112 GLN A C 1
ATOM 930 O O . GLN A 1 112 ? 8.615 -0.562 1.749 1.00 92.38 112 GLN A O 1
ATOM 935 N N . ILE A 1 113 ? 7.715 -2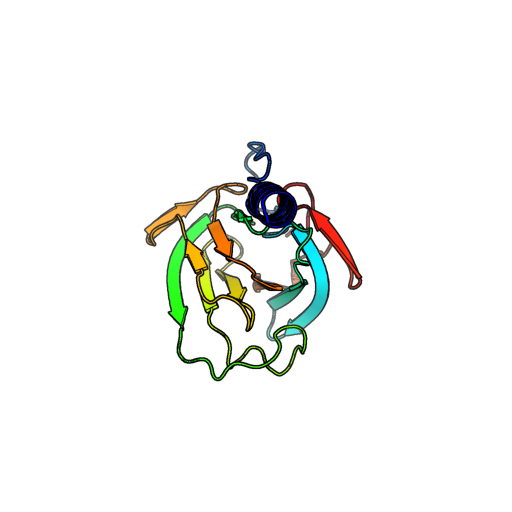.126 0.410 1.00 88.00 113 ILE A N 1
ATOM 936 C CA . ILE A 1 113 ? 8.761 -3.133 0.630 1.00 88.00 113 ILE A CA 1
ATOM 937 C C . ILE A 1 113 ? 9.468 -3.408 -0.700 1.00 88.00 113 ILE A C 1
ATOM 939 O O . ILE A 1 113 ? 8.884 -3.949 -1.649 1.00 88.00 113 ILE A O 1
ATOM 943 N N . ALA A 1 114 ? 10.740 -3.020 -0.779 1.00 81.06 114 ALA A N 1
ATOM 944 C CA . ALA A 1 114 ? 11.555 -3.237 -1.966 1.00 81.06 114 ALA A CA 1
ATOM 945 C C . ALA A 1 114 ? 11.978 -4.711 -2.098 1.00 81.06 114 ALA A C 1
ATOM 947 O O . ALA A 1 114 ? 12.156 -5.430 -1.113 1.00 81.06 114 ALA A O 1
ATOM 948 N N . GLY A 1 115 ? 12.103 -5.170 -3.347 1.00 69.69 115 GLY A N 1
ATOM 949 C CA . GLY A 1 115 ? 12.607 -6.502 -3.676 1.00 69.69 115 GLY A CA 1
ATOM 950 C C . GLY A 1 115 ? 14.139 -6.565 -3.691 1.00 69.69 115 GLY A C 1
ATOM 951 O O . GLY A 1 115 ? 14.833 -5.572 -3.500 1.00 69.69 115 GLY A O 1
ATOM 952 N N . THR A 1 116 ? 14.684 -7.751 -3.957 1.00 56.97 116 THR A N 1
ATOM 953 C CA . THR A 1 116 ? 16.132 -8.023 -3.924 1.00 56.97 116 THR A CA 1
ATOM 954 C C . THR A 1 116 ? 16.925 -7.398 -5.078 1.00 56.97 116 THR A C 1
ATOM 956 O O . THR A 1 116 ? 18.129 -7.191 -4.926 1.00 56.97 116 THR A O 1
ATOM 959 N N . LEU A 1 117 ? 16.279 -7.105 -6.215 1.00 54.66 117 LEU A N 1
ATOM 960 C CA . LEU A 1 117 ? 16.947 -6.701 -7.461 1.00 54.66 117 LEU A CA 1
ATOM 961 C C . LEU A 1 117 ? 17.302 -5.205 -7.527 1.00 54.66 117 LEU A C 1
ATOM 963 O O . LEU A 1 117 ? 18.387 -4.881 -7.998 1.00 54.66 117 LEU A O 1
ATOM 967 N N . VAL A 1 118 ? 16.447 -4.292 -7.045 1.00 53.50 118 VAL A N 1
ATOM 968 C CA . VAL A 1 118 ? 16.746 -2.846 -6.977 1.00 53.50 118 VAL A CA 1
ATOM 969 C C . VAL A 1 118 ? 16.084 -2.227 -5.740 1.00 53.50 118 VAL A C 1
ATOM 971 O O . VAL A 1 118 ? 14.956 -2.552 -5.381 1.00 53.50 118 VAL A O 1
ATOM 974 N N . ARG A 1 119 ? 16.847 -1.352 -5.079 1.00 62.12 119 ARG A N 1
ATOM 975 C CA . ARG A 1 119 ? 16.756 -0.960 -3.664 1.00 62.12 119 ARG A CA 1
ATOM 976 C C . ARG A 1 119 ? 16.495 0.534 -3.517 1.00 62.12 119 ARG A C 1
ATOM 978 O O . ARG A 1 119 ? 17.363 1.298 -3.095 1.00 62.12 119 ARG A O 1
ATOM 985 N N . ARG A 1 120 ? 15.399 1.006 -4.105 1.00 74.50 120 ARG A N 1
ATOM 986 C CA . ARG A 1 120 ? 15.092 2.430 -4.009 1.00 74.50 120 ARG A CA 1
ATOM 987 C C . ARG A 1 120 ? 13.607 2.657 -3.922 1.00 74.50 120 ARG A C 1
ATOM 989 O O . ARG A 1 120 ? 12.885 2.563 -4.918 1.00 74.50 120 ARG A O 1
ATOM 996 N N . ILE A 1 121 ? 13.187 3.004 -2.722 1.00 79.62 121 ILE A N 1
ATOM 997 C CA . ILE A 1 121 ? 11.881 3.586 -2.476 1.00 79.62 121 ILE A CA 1
ATOM 998 C C . ILE A 1 121 ? 12.002 5.101 -2.628 1.00 79.62 121 ILE A C 1
ATOM 1000 O O . ILE A 1 121 ? 12.905 5.734 -2.087 1.00 79.62 121 ILE A O 1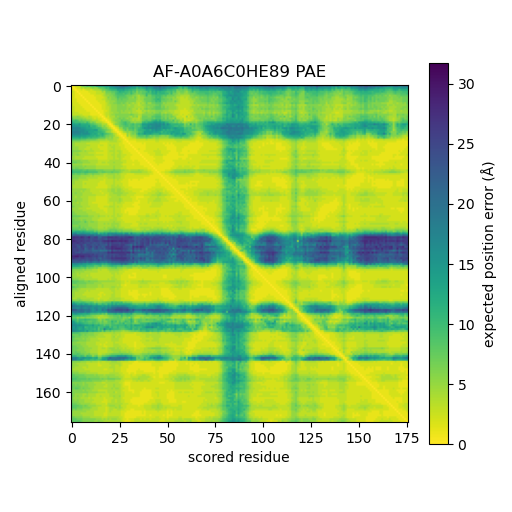
ATOM 1004 N N . VAL A 1 122 ? 11.102 5.680 -3.414 1.00 83.44 122 VAL A N 1
ATOM 1005 C CA . VAL A 1 122 ? 10.895 7.125 -3.491 1.00 83.44 122 VAL A CA 1
ATOM 1006 C C . VAL A 1 122 ? 9.570 7.418 -2.809 1.00 83.44 122 VAL A C 1
ATOM 1008 O O . VAL A 1 122 ? 8.577 6.745 -3.083 1.00 83.44 122 VAL A O 1
ATOM 1011 N N . TRP A 1 123 ? 9.537 8.422 -1.947 1.00 82.94 123 TRP A N 1
ATOM 1012 C CA . TRP A 1 123 ? 8.306 8.960 -1.380 1.00 82.94 123 TRP A CA 1
ATOM 1013 C C . TRP A 1 123 ? 8.174 10.431 -1.749 1.00 82.94 123 TRP A C 1
ATOM 1015 O O . TRP A 1 123 ? 9.173 11.120 -1.954 1.00 82.94 123 TRP A O 1
ATOM 1025 N N . TYR A 1 124 ? 6.934 10.894 -1.877 1.00 78.56 124 TYR A N 1
ATOM 1026 C CA . TYR A 1 124 ? 6.641 12.249 -2.355 1.00 78.56 124 TYR A CA 1
ATOM 1027 C C . TYR A 1 124 ? 6.147 13.188 -1.253 1.00 78.56 124 TYR A C 1
ATOM 1029 O O . TYR A 1 124 ? 6.099 14.402 -1.455 1.00 78.56 124 TYR A O 1
ATOM 1037 N N . ASN A 1 125 ? 5.796 12.642 -0.087 1.00 76.88 125 ASN A N 1
ATOM 1038 C CA . ASN A 1 125 ? 5.115 13.385 0.962 1.00 76.88 125 ASN A CA 1
ATOM 1039 C C . ASN A 1 125 ? 6.006 13.479 2.201 1.00 76.88 125 ASN A C 1
ATOM 1041 O O . ASN A 1 125 ? 6.560 12.478 2.656 1.00 76.88 125 ASN A O 1
ATOM 1045 N N . ASN A 1 126 ? 6.119 14.691 2.744 1.00 77.69 126 ASN A N 1
ATOM 1046 C CA . ASN A 1 126 ? 6.788 14.932 4.016 1.00 77.69 126 ASN A CA 1
ATOM 1047 C C . ASN A 1 126 ? 5.789 14.764 5.174 1.00 77.69 126 ASN A C 1
ATOM 1049 O O . ASN A 1 126 ? 4.608 15.083 4.989 1.00 77.69 126 ASN A O 1
ATOM 1053 N N . PRO A 1 127 ? 6.239 14.283 6.348 1.00 80.44 127 PRO A N 1
ATOM 1054 C CA . PRO A 1 127 ? 5.417 14.218 7.553 1.00 80.44 127 PRO A CA 1
ATOM 1055 C C . PRO A 1 127 ? 4.823 15.575 7.952 1.00 80.44 127 PRO A C 1
ATOM 1057 O O . PRO A 1 127 ? 5.296 16.628 7.530 1.00 80.44 127 PRO A O 1
ATOM 1060 N N . ILE A 1 128 ? 3.813 15.531 8.824 1.00 82.56 128 ILE A N 1
ATOM 1061 C CA . ILE A 1 128 ? 3.051 16.688 9.316 1.00 82.56 128 ILE A CA 1
ATOM 1062 C C . ILE A 1 128 ? 2.332 17.391 8.153 1.00 82.56 128 ILE A C 1
ATOM 1064 O O . ILE A 1 128 ? 2.329 18.611 8.007 1.00 82.56 128 ILE A O 1
ATOM 1068 N N . LYS A 1 129 ? 1.709 16.588 7.284 1.00 88.12 129 LYS A N 1
ATOM 1069 C CA . LYS A 1 129 ? 0.985 17.070 6.105 1.00 88.12 129 LYS A CA 1
ATOM 1070 C C . LYS A 1 129 ? -0.376 16.390 5.998 1.00 88.12 129 LYS A C 1
ATOM 1072 O O . LYS A 1 129 ? -0.479 15.171 6.135 1.00 88.12 129 LYS A O 1
ATOM 1077 N N . LYS A 1 130 ? -1.419 17.174 5.711 1.00 91.62 130 LYS A N 1
ATOM 1078 C CA . LYS A 1 130 ? -2.711 16.633 5.265 1.00 91.62 130 LYS A CA 1
ATOM 1079 C C . LYS A 1 130 ? -2.532 15.997 3.891 1.00 91.62 130 LYS A C 1
ATOM 1081 O O . LYS A 1 130 ? -1.996 16.634 2.986 1.00 91.62 130 LYS A O 1
ATOM 1086 N N . ILE A 1 131 ? -2.967 14.755 3.760 1.00 92.06 131 ILE A N 1
ATOM 1087 C CA . ILE A 1 131 ? -2.872 13.974 2.531 1.00 92.06 131 ILE A CA 1
ATOM 1088 C C . ILE A 1 131 ? -4.253 13.475 2.149 1.00 92.06 131 ILE A C 1
ATOM 1090 O O . ILE A 1 131 ? -5.061 13.114 3.007 1.00 92.06 131 ILE A O 1
ATOM 1094 N N . ILE A 1 132 ? -4.520 13.474 0.852 1.00 92.12 132 ILE A N 1
ATOM 1095 C CA . ILE A 1 132 ? -5.832 13.146 0.306 1.00 92.12 132 ILE A CA 1
ATOM 1096 C C . ILE A 1 132 ? -5.743 11.795 -0.392 1.00 92.12 132 ILE A C 1
ATOM 1098 O O . ILE A 1 132 ? -4.754 11.481 -1.057 1.00 92.12 132 ILE A O 1
ATOM 1102 N N . THR A 1 133 ? -6.787 10.985 -0.239 1.00 92.00 133 THR A N 1
ATOM 1103 C CA . THR A 1 133 ? -6.924 9.715 -0.959 1.00 92.00 133 THR A CA 1
ATOM 1104 C C . THR A 1 133 ? -6.655 9.902 -2.456 1.00 92.00 133 THR A C 1
ATOM 1106 O O . THR A 1 133 ? -7.186 10.813 -3.087 1.00 92.00 133 THR A O 1
ATOM 1109 N N . GLY A 1 134 ? -5.830 9.028 -3.034 1.00 90.12 134 GLY A N 1
ATOM 1110 C CA . GLY A 1 134 ? -5.454 9.076 -4.448 1.00 90.12 134 GLY A CA 1
ATOM 1111 C C . GLY A 1 134 ? -4.217 9.920 -4.765 1.00 90.12 134 GLY A C 1
ATOM 1112 O O . GLY A 1 134 ? -3.643 9.737 -5.840 1.00 90.12 134 GLY A O 1
ATOM 1113 N N . GLU A 1 135 ? -3.740 10.774 -3.852 1.00 91.44 135 GLU A N 1
ATOM 1114 C CA . GLU A 1 135 ? -2.430 11.420 -4.004 1.00 91.44 135 GLU A CA 1
ATOM 1115 C C . GLU A 1 135 ? -1.314 10.376 -4.133 1.00 91.44 135 GLU A C 1
ATOM 1117 O O . GLU A 1 135 ? -1.421 9.256 -3.630 1.00 91.44 135 GLU A O 1
ATOM 1122 N N . LEU A 1 136 ? -0.211 10.738 -4.792 1.00 91.38 136 LEU A N 1
ATOM 1123 C CA . LEU A 1 136 ? 0.955 9.861 -4.845 1.00 91.38 136 LEU A CA 1
ATOM 1124 C C . LEU A 1 136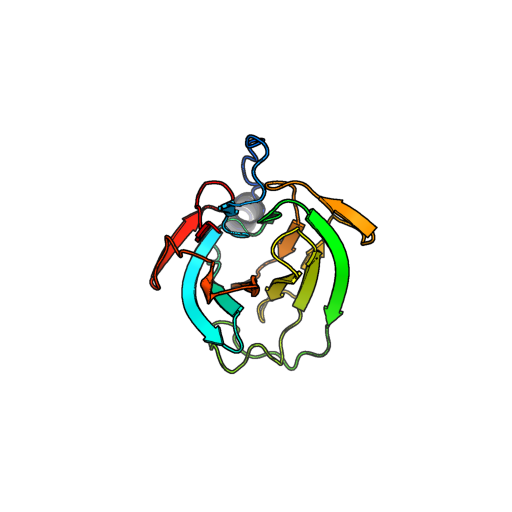 ? 1.586 9.743 -3.458 1.00 91.38 136 LEU A C 1
ATOM 1126 O O . LEU A 1 136 ? 2.020 10.734 -2.883 1.00 91.38 136 LEU A O 1
ATOM 1130 N N . LEU A 1 137 ? 1.701 8.513 -2.964 1.00 91.94 137 LEU A N 1
ATOM 1131 C CA . LEU A 1 137 ? 2.436 8.205 -1.741 1.00 91.94 137 LEU A CA 1
ATOM 1132 C C . LEU A 1 137 ? 3.927 8.013 -2.050 1.00 91.94 137 LEU A C 1
ATOM 1134 O O . LEU A 1 137 ? 4.803 8.535 -1.360 1.00 91.94 137 LEU A O 1
ATOM 1138 N N . GLY A 1 138 ? 4.219 7.285 -3.129 1.00 91.38 138 GLY A N 1
ATOM 1139 C CA . GLY A 1 138 ? 5.586 6.969 -3.514 1.00 91.38 138 GLY A CA 1
ATOM 1140 C C . GLY A 1 138 ? 5.694 6.088 -4.754 1.00 91.38 138 GLY A C 1
ATOM 1141 O O . GLY A 1 138 ? 4.730 5.886 -5.491 1.00 91.38 138 GLY A O 1
ATOM 1142 N N . LEU A 1 139 ? 6.900 5.587 -4.988 1.00 90.06 139 LEU A N 1
ATOM 1143 C CA . LEU A 1 139 ? 7.268 4.687 -6.073 1.00 90.06 139 LEU A CA 1
ATOM 1144 C C . LEU A 1 139 ? 8.293 3.684 -5.541 1.00 90.06 139 LEU A C 1
ATOM 1146 O O . LEU A 1 139 ? 9.329 4.084 -5.007 1.00 90.06 139 LEU A O 1
ATOM 1150 N N . ILE A 1 140 ? 8.047 2.390 -5.747 1.00 85.81 140 ILE A N 1
ATOM 1151 C CA . ILE A 1 140 ? 9.043 1.349 -5.462 1.00 85.81 140 ILE A CA 1
ATOM 1152 C C . ILE A 1 140 ? 9.702 0.924 -6.772 1.00 85.81 140 ILE A C 1
ATOM 1154 O O . ILE A 1 140 ? 9.069 0.295 -7.620 1.00 85.81 140 ILE A O 1
ATOM 1158 N N . LYS A 1 141 ? 10.988 1.234 -6.951 1.00 80.31 141 LYS A N 1
ATOM 1159 C CA . LYS A 1 141 ? 11.723 0.838 -8.161 1.00 80.31 141 LYS A CA 1
ATOM 1160 C C . LYS A 1 141 ? 11.974 -0.669 -8.142 1.00 80.31 141 LYS A C 1
ATOM 1162 O O . LYS A 1 141 ? 12.719 -1.137 -7.290 1.00 80.31 141 LYS A O 1
ATOM 1167 N N . PHE A 1 142 ? 11.352 -1.417 -9.058 1.00 70.44 142 PHE A N 1
ATOM 1168 C CA . PHE A 1 142 ? 11.428 -2.891 -9.097 1.00 70.44 142 PHE A CA 1
ATOM 1169 C C . PHE A 1 142 ? 11.012 -3.556 -7.772 1.00 70.44 142 PHE A C 1
ATOM 1171 O O . PHE A 1 142 ? 11.545 -4.590 -7.365 1.00 70.44 142 PHE A O 1
ATOM 1178 N N . GLY A 1 143 ? 10.053 -2.919 -7.091 1.00 65.12 143 GLY A N 1
ATOM 1179 C CA . GLY A 1 143 ? 9.416 -3.412 -5.876 1.00 65.12 143 GLY A CA 1
ATOM 1180 C C . GLY A 1 143 ? 8.529 -4.618 -6.104 1.00 65.12 143 GLY A C 1
ATOM 1181 O O . GLY A 1 143 ? 8.164 -4.926 -7.227 1.00 65.12 143 GLY A O 1
ATOM 1182 N N . SER A 1 144 ? 8.160 -5.283 -5.013 1.00 79.62 144 SER A N 1
ATOM 1183 C CA . SER A 1 144 ? 7.351 -6.504 -5.099 1.00 79.62 144 SER A CA 1
ATOM 1184 C C . SER A 1 144 ? 6.185 -6.541 -4.131 1.00 79.62 144 SER A C 1
ATOM 1186 O O . SER A 1 144 ? 5.305 -7.377 -4.303 1.00 79.62 144 SER A O 1
ATOM 1188 N N . ARG A 1 145 ? 6.148 -5.676 -3.107 1.00 91.38 145 ARG A N 1
ATOM 1189 C CA . ARG A 1 145 ? 5.112 -5.774 -2.085 1.00 91.38 145 ARG A CA 1
ATOM 1190 C C . ARG A 1 145 ? 4.776 -4.438 -1.440 1.00 91.38 145 ARG A C 1
ATOM 1192 O O . ARG A 1 145 ? 5.659 -3.648 -1.110 1.00 91.38 145 ARG A O 1
ATOM 1199 N N . VAL A 1 146 ? 3.483 -4.223 -1.246 1.00 94.88 146 VAL A N 1
ATOM 1200 C CA . VAL A 1 146 ? 2.933 -3.141 -0.439 1.00 94.88 146 VAL A CA 1
ATOM 1201 C C . VAL A 1 146 ? 2.013 -3.756 0.594 1.00 94.88 146 VAL A C 1
ATOM 1203 O O . VAL A 1 146 ? 1.116 -4.519 0.242 1.00 94.88 146 VAL A O 1
ATOM 1206 N N . ASP A 1 147 ? 2.226 -3.39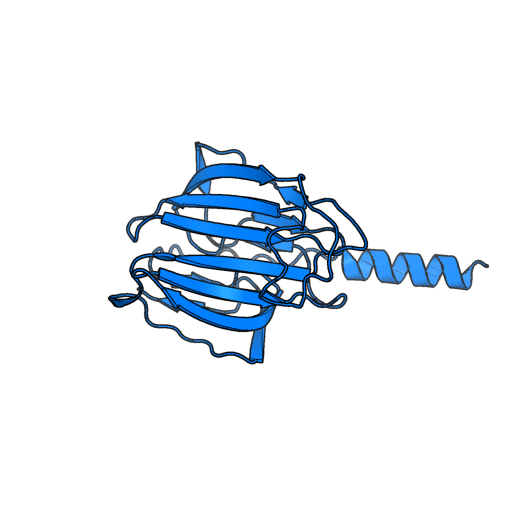9 1.852 1.00 95.94 147 ASP A N 1
ATOM 1207 C CA . ASP A 1 147 ? 1.339 -3.809 2.930 1.00 95.94 147 ASP A CA 1
ATOM 1208 C C . ASP A 1 147 ? 0.583 -2.608 3.474 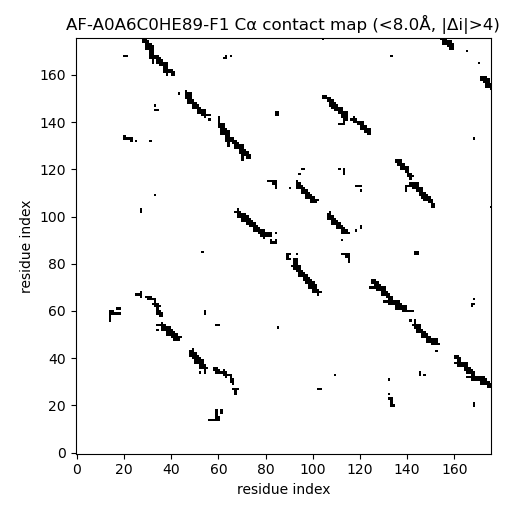1.00 95.94 147 ASP A C 1
ATOM 1210 O O . ASP A 1 147 ? 1.137 -1.515 3.586 1.00 95.94 147 ASP A O 1
ATOM 1214 N N . ILE A 1 148 ? -0.665 -2.830 3.863 1.00 97.94 148 ILE A N 1
ATOM 1215 C CA . ILE A 1 148 ? -1.465 -1.865 4.609 1.00 97.94 148 ILE A CA 1
ATOM 1216 C C . ILE A 1 148 ? -1.954 -2.507 5.903 1.00 97.94 148 ILE A C 1
ATOM 1218 O O . ILE A 1 148 ? -2.483 -3.618 5.896 1.00 97.94 148 ILE A O 1
ATOM 1222 N N . ILE A 1 149 ? -1.747 -1.808 7.015 1.00 98.12 149 ILE A N 1
ATOM 1223 C CA . ILE A 1 149 ? -2.332 -2.126 8.316 1.00 98.12 149 ILE A CA 1
ATOM 1224 C C . ILE A 1 149 ? -3.451 -1.123 8.567 1.00 98.12 149 ILE A C 1
ATOM 1226 O O . ILE A 1 149 ? -3.213 0.088 8.582 1.00 98.12 149 ILE A O 1
ATOM 1230 N N . ILE A 1 150 ? -4.652 -1.654 8.757 1.00 98.19 150 ILE A N 1
ATOM 1231 C CA . ILE A 1 150 ? -5.899 -0.925 8.965 1.00 98.19 150 ILE A CA 1
ATOM 1232 C C . ILE A 1 150 ? -6.300 -1.097 10.441 1.00 98.19 150 ILE A C 1
ATOM 1234 O O . ILE A 1 150 ? -6.353 -2.239 10.911 1.00 98.19 150 ILE A O 1
ATOM 1238 N N . PRO A 1 151 ? -6.534 -0.008 11.195 1.00 97.69 151 PRO A N 1
ATOM 1239 C CA . PRO A 1 151 ? -6.965 -0.070 12.591 1.00 97.69 151 PRO A CA 1
ATOM 1240 C C . PRO A 1 151 ? -8.432 -0.505 12.719 1.00 97.69 151 PRO A C 1
ATOM 1242 O O . PRO A 1 151 ? -9.146 -0.584 11.725 1.00 97.69 151 PRO A O 1
ATOM 1245 N N . ASN A 1 152 ? -8.888 -0.741 13.953 1.00 95.88 152 ASN A N 1
ATOM 1246 C CA . ASN A 1 152 ? -10.294 -0.988 14.293 1.00 95.88 152 ASN A CA 1
ATOM 1247 C C . ASN A 1 152 ? -10.955 -2.082 13.442 1.00 95.88 152 ASN A C 1
ATOM 1249 O O . ASN A 1 152 ? -12.046 -1.895 12.910 1.00 95.88 152 ASN A O 1
ATOM 1253 N N . ALA A 1 153 ? -10.296 -3.237 13.341 1.00 94.56 153 ALA A N 1
ATOM 1254 C CA . ALA A 1 153 ? -10.743 -4.356 12.512 1.00 94.56 153 ALA A CA 1
ATOM 1255 C C . ALA A 1 153 ? -12.199 -4.778 12.766 1.00 94.56 153 ALA A C 1
ATOM 1257 O O . ALA A 1 153 ? -12.887 -5.152 11.823 1.00 94.56 153 ALA A O 1
ATOM 1258 N N . ASN A 1 154 ? -12.675 -4.686 14.011 1.00 94.19 154 ASN A N 1
ATOM 1259 C CA . ASN A 1 154 ? -14.056 -5.031 14.364 1.00 94.19 154 ASN A CA 1
ATOM 1260 C C . ASN A 1 154 ? -15.105 -4.136 13.682 1.00 94.19 154 ASN A C 1
ATOM 1262 O O . ASN A 1 154 ? -16.228 -4.580 13.466 1.00 94.19 154 ASN A O 1
ATOM 1266 N N . ASN A 1 155 ? -14.730 -2.905 13.328 1.00 95.81 155 ASN A N 1
ATOM 1267 C CA . ASN A 1 155 ? -15.599 -1.943 12.654 1.00 95.81 155 ASN A CA 1
ATOM 1268 C C . ASN A 1 155 ? -15.284 -1.843 11.156 1.00 95.81 155 ASN A C 1
ATOM 1270 O O . ASN A 1 155 ? -15.898 -1.047 10.466 1.00 95.81 155 ASN A O 1
ATOM 1274 N N . PHE A 1 156 ? -14.324 -2.613 10.638 1.00 97.62 156 PHE A N 1
ATOM 1275 C CA . PHE A 1 156 ? -13.913 -2.534 9.242 1.00 97.62 156 PHE A CA 1
ATOM 1276 C C . PHE A 1 156 ? -14.471 -3.711 8.441 1.00 97.62 156 PHE A C 1
ATOM 1278 O O . PHE A 1 156 ? -14.061 -4.863 8.612 1.00 97.62 156 PHE A O 1
ATOM 1285 N N . LYS A 1 157 ? -15.376 -3.424 7.507 1.00 97.75 157 LYS A N 1
ATOM 1286 C CA . LYS A 1 157 ? -15.915 -4.407 6.571 1.00 97.75 157 LYS A CA 1
ATOM 1287 C C . LYS A 1 157 ? -15.028 -4.507 5.334 1.00 97.75 157 LYS A C 1
ATOM 1289 O O . LYS A 1 157 ? -14.926 -3.581 4.530 1.00 97.75 157 LYS A O 1
ATOM 1294 N N . ILE A 1 158 ? -14.403 -5.671 5.173 1.00 97.44 158 ILE A N 1
ATOM 1295 C CA . ILE A 1 158 ? -13.531 -5.975 4.039 1.00 97.44 158 ILE A CA 1
ATOM 1296 C C . ILE A 1 158 ? -14.340 -6.330 2.782 1.00 97.44 158 ILE A C 1
ATOM 1298 O O . ILE A 1 158 ? -15.321 -7.071 2.848 1.00 97.44 158 ILE A O 1
ATOM 1302 N N . ASN A 1 159 ? -13.907 -5.823 1.626 1.00 97.88 159 ASN A N 1
ATOM 1303 C CA . ASN A 1 159 ? -14.566 -6.014 0.325 1.00 97.88 159 ASN A CA 1
ATOM 1304 C C . ASN A 1 159 ? -13.770 -6.916 -0.631 1.00 97.88 159 ASN A C 1
ATOM 1306 O O . ASN A 1 159 ? -14.194 -7.145 -1.762 1.00 97.88 159 ASN A O 1
ATOM 1310 N N . VAL A 1 160 ? -12.606 -7.395 -0.200 1.00 98.06 160 VAL A N 1
ATOM 1311 C CA . VAL A 1 160 ? -11.648 -8.136 -1.024 1.00 98.06 160 VAL A CA 1
ATOM 1312 C C . VAL A 1 160 ? -11.209 -9.417 -0.326 1.00 98.06 160 VAL A C 1
ATOM 1314 O O . VAL A 1 160 ? -11.284 -9.530 0.898 1.00 98.06 160 VAL A O 1
ATOM 1317 N N . LYS A 1 161 ? -10.708 -10.378 -1.099 1.00 98.06 161 LYS A N 1
ATOM 1318 C CA . LYS A 1 161 ? -10.178 -11.651 -0.601 1.00 98.06 161 LYS A CA 1
ATOM 1319 C C . LYS A 1 161 ? -8.803 -11.963 -1.187 1.00 98.06 161 LYS A C 1
ATOM 1321 O O . LYS A 1 161 ? -8.349 -11.378 -2.169 1.00 98.06 161 LYS A O 1
ATOM 1326 N N . LYS A 1 162 ? -8.122 -12.926 -0.569 1.00 97.94 162 LYS A N 1
ATOM 1327 C CA . LYS A 1 162 ? -6.857 -13.471 -1.068 1.00 97.94 162 LYS A CA 1
ATOM 1328 C C . LYS A 1 162 ? -7.000 -13.943 -2.519 1.00 97.94 162 LYS A C 1
ATOM 1330 O O . LYS A 1 162 ? -7.955 -14.638 -2.853 1.00 97.94 162 LYS A O 1
ATOM 1335 N N . GLY A 1 163 ? -6.028 -13.582 -3.352 1.00 97.38 163 GLY A N 1
ATOM 1336 C CA . GLY A 1 163 ? -6.008 -13.865 -4.787 1.00 97.38 163 GLY A CA 1
ATOM 1337 C C . GLY A 1 163 ? -6.627 -12.772 -5.663 1.00 97.38 163 GLY A C 1
ATOM 1338 O O . GLY A 1 163 ? -6.361 -12.763 -6.866 1.00 97.38 163 GLY A O 1
ATOM 1339 N N . ASP A 1 164 ? -7.385 -11.827 -5.097 1.00 98.31 164 ASP A N 1
ATOM 1340 C CA . ASP A 1 164 ? -8.001 -10.760 -5.887 1.00 98.31 164 ASP A CA 1
ATOM 1341 C C . ASP A 1 164 ? -6.950 -9.836 -6.513 1.00 98.31 164 ASP A C 1
ATOM 1343 O O . ASP A 1 164 ? -5.924 -9.498 -5.910 1.00 98.31 164 ASP A O 1
ATOM 1347 N N . LYS A 1 165 ? -7.236 -9.388 -7.739 1.00 97.75 165 LYS A N 1
ATOM 1348 C CA . LYS A 1 165 ? -6.475 -8.335 -8.412 1.00 97.75 165 LYS A CA 1
ATOM 1349 C C . LYS A 1 165 ? -6.973 -6.969 -7.958 1.00 97.75 165 LYS A C 1
ATOM 1351 O O . LYS A 1 165 ? -8.165 -6.684 -8.028 1.00 97.75 165 LYS A O 1
ATOM 1356 N N . VAL A 1 166 ? -6.046 -6.101 -7.573 1.00 96.94 166 VAL A N 1
ATOM 1357 C CA . VAL A 1 166 ? -6.328 -4.732 -7.128 1.00 96.94 166 VAL A CA 1
ATOM 1358 C C . VAL A 1 166 ? -5.680 -3.722 -8.072 1.00 96.94 166 VAL A C 1
ATOM 1360 O O . VAL A 1 166 ? -4.586 -3.951 -8.588 1.00 96.94 166 VAL A O 1
ATOM 1363 N N . LYS A 1 167 ? -6.356 -2.599 -8.323 1.00 94.44 167 LYS A N 1
ATOM 1364 C CA . LYS A 1 167 ? -5.933 -1.553 -9.268 1.00 94.44 167 LYS A CA 1
ATOM 1365 C C . LYS A 1 167 ? -5.902 -0.174 -8.608 1.00 94.44 167 LYS A C 1
ATOM 1367 O O . LYS A 1 167 ? -6.619 0.737 -9.026 1.00 94.44 167 LYS A O 1
ATOM 1372 N N . GLY A 1 168 ? -5.077 -0.031 -7.569 1.00 92.50 168 GLY A N 1
ATOM 1373 C CA . GLY A 1 168 ? -4.904 1.228 -6.844 1.00 92.50 168 GLY A CA 1
ATOM 1374 C C . GLY A 1 168 ? -6.245 1.849 -6.436 1.00 92.50 168 GLY A C 1
ATOM 1375 O O . GLY A 1 168 ? -7.109 1.179 -5.874 1.00 92.50 168 GLY A O 1
ATOM 1376 N N . ILE A 1 169 ? -6.448 3.110 -6.829 1.00 91.56 169 ILE A N 1
ATOM 1377 C CA . ILE A 1 169 ? -7.622 3.928 -6.483 1.00 91.56 169 ILE A CA 1
ATOM 1378 C C . ILE A 1 169 ? -8.945 3.370 -7.026 1.00 91.56 169 ILE A C 1
ATOM 1380 O O . ILE A 1 169 ? -10.013 3.748 -6.567 1.00 91.56 169 ILE A O 1
ATOM 1384 N N . ASN A 1 170 ? -8.894 2.459 -8.001 1.00 92.06 170 ASN A N 1
ATOM 1385 C CA . ASN A 1 170 ? -10.086 1.848 -8.587 1.00 92.06 170 ASN A CA 1
ATOM 1386 C C . ASN A 1 170 ? -10.547 0.598 -7.824 1.00 92.06 170 ASN A C 1
ATOM 1388 O O . ASN A 1 170 ? -11.491 -0.063 -8.251 1.00 92.06 170 ASN A O 1
ATOM 1392 N N . THR A 1 171 ? -9.870 0.225 -6.736 1.00 95.25 171 THR A N 1
ATOM 1393 C CA . THR A 1 171 ? -10.249 -0.930 -5.922 1.00 95.25 171 THR A CA 1
ATOM 1394 C C . THR A 1 171 ? -10.405 -0.524 -4.470 1.00 95.25 171 THR A C 1
ATOM 1396 O O . THR A 1 171 ? -9.448 -0.092 -3.832 1.00 95.25 171 THR A O 1
ATOM 1399 N N . VAL A 1 172 ? -11.617 -0.698 -3.951 1.00 96.38 172 VAL A N 1
ATOM 1400 C CA . VAL A 1 172 ? -11.941 -0.521 -2.535 1.00 96.38 172 VAL A CA 1
ATOM 1401 C C . VAL A 1 172 ? -11.539 -1.787 -1.785 1.00 96.38 172 VAL A C 1
ATOM 1403 O O . VAL A 1 172 ? -12.030 -2.866 -2.102 1.00 96.38 172 VAL A O 1
ATOM 1406 N N . LEU A 1 173 ? -10.655 -1.660 -0.795 1.00 97.62 173 LEU A N 1
ATOM 1407 C CA . LEU A 1 173 ? -10.293 -2.759 0.104 1.00 97.62 173 LEU A CA 1
ATOM 1408 C C . LEU A 1 173 ? -11.389 -3.014 1.139 1.00 97.62 173 LEU A C 1
ATOM 1410 O O . LEU A 1 173 ? -11.614 -4.157 1.526 1.00 97.62 173 LEU A O 1
ATOM 1414 N N . GLY A 1 174 ? -12.079 -1.962 1.572 1.00 97.25 174 GLY A N 1
ATOM 1415 C CA . GLY A 1 174 ? -13.173 -2.052 2.528 1.00 97.25 174 GLY A CA 1
ATOM 1416 C C . GLY A 1 174 ? -13.640 -0.685 3.009 1.00 97.25 174 GLY A C 1
ATOM 1417 O O . GLY A 1 174 ? -13.195 0.350 2.504 1.00 97.25 174 GLY A O 1
ATOM 1418 N N . HIS A 1 175 ? -14.546 -0.709 3.976 1.00 96.31 175 HIS A N 1
ATOM 1419 C CA . HIS A 1 175 ? -15.171 0.466 4.569 1.00 96.31 175 HIS A CA 1
ATOM 1420 C C . HIS A 1 175 ? -15.307 0.305 6.082 1.00 96.31 175 HIS A C 1
ATOM 1422 O O . HIS A 1 175 ? -15.453 -0.817 6.568 1.00 96.31 175 HIS A O 1
ATOM 1428 N N . PHE A 1 176 ? -15.225 1.421 6.797 1.00 95.44 176 PHE A N 1
ATOM 1429 C CA . PHE A 1 176 ? -15.617 1.516 8.202 1.00 95.44 176 PHE A CA 1
ATOM 1430 C C . PHE A 1 176 ? -17.130 1.699 8.354 1.00 95.44 176 PHE A C 1
ATOM 1432 O O . PHE A 1 176 ? -17.779 2.090 7.354 1.00 95.44 176 PHE A O 1
#

Radius of gyration: 15.95 Å; Cα contacts (8 Å, |Δi|>4): 442; chains: 1; bounding box: 39×32×49 Å

Nearest PDB structures (foldseek):
  7wp9-assembly1_C  TM=1.798E-01  e=9.943E-01  Severe acute respiratory syndrome coronavirus 2
  8dzh-assembly1_B  TM=1.591E-01  e=1.877E+00  Severe acute respiratory syndrome coronavirus 2
  7ybl-assembly1_C  TM=1.838E-01  e=8.266E+00  Severe acute respiratory syndrome coronavirus 2
  7wz1-assembly1_B  TM=1.677E-01  e=9.689E+00  Severe acute respiratory syndrome coronavirus 2

Mean predicted aligned error: 6.6 Å

Foldseek 3Di:
DVVVVVVVVVLVCQQADDDDFDDDPADQFFFAFQFFAFWADWDDDPQKIKTKGWDDSRTHQWTWDRGWAFFADKDWDCQAPADAPSDPPRQVRFTWIWTWGQDPQGIKIKIFTAHRPDHDKAADDDGRDGGHTRHTGTGHDNGTMMMMMGHRNVPWDAPDDGGDTHRTRVGTRTGD

InterPro domains:
  IPR003817 Phosphatidylserine decarboxylase-related [PF02666] (10-171)
  IPR033175 Phosphatidylserine decarboxylase, prokaryotes [PTHR35809] (5-174)

pLDDT: mean 86.15, std 14.63, range [42.72, 98.31]